Protein AF-A0A6S6UIB4-F1 (afdb_monomer_lite)

Foldseek 3Di:
DDPVVLVVLVVVLVVLVVVLVVVPPDDDDPVRVVVSVVSVVVNVVSVVVNVVVVVVVVCVPPPPQDWWWQADAPLQQKDWWAFPVGDIDIDGGGFIWRWPQAPPVRQKTWTATCAPPRHRTTIIDGAPDSPDHSIDHDQFDAAKEKEAAAVVQWIDTDPDDTAHKYAPPVQADDFDKWFWWFFHGFQCLLVVLCVLPSNQRGWTATHDPPDPEICGEDCDHPHHTYFQPVVVPRDSVRSNCVNVVCVRQSRADDGRTGSHMYGYD

Secondary structure (DSSP, 8-state):
--HHHHHHHHHHHHHHHHHHGGGTTSPPPHHHHHHHHHHHHHHHHHHHHHHHHHHHHHHHHSS---EEEE----TTSEEEEEETTS-EEEEETT-EEEEEEE-TTSSEEEEEE-STTSTT-EEEEE-SBTTB-SEE---PBSPEEEEEETTTTEEEETTPPPEEEE--TTSPPPSEEEEEEPP-SB-GGGGGGTTT-TTTTB-EEBSSTT---EEEE-S--SSSEEET-GGGT--HHHHHTHHHHHHHHTTB-BTTTEEEEEEE-

Structure (mmCIF, N/CA/C/O backbone):
data_AF-A0A6S6UIB4-F1
#
_entry.id   AF-A0A6S6UIB4-F1
#
loop_
_atom_site.group_PDB
_atom_site.id
_atom_site.type_symbol
_atom_site.label_atom_id
_atom_site.label_alt_id
_atom_site.label_comp_id
_atom_site.label_asym_id
_atom_site.label_entity_id
_atom_site.label_seq_id
_atom_site.pdbx_PDB_ins_code
_atom_site.Cartn_x
_atom_site.Cartn_y
_atom_site.Cartn_z
_atom_site.occupancy
_atom_site.B_iso_or_equiv
_atom_site.auth_seq_id
_atom_site.auth_comp_id
_atom_site.auth_asym_id
_atom_site.auth_atom_id
_atom_site.pdbx_PDB_model_num
ATOM 1 N N . MET A 1 1 ? -25.349 -16.260 11.050 1.00 54.41 1 MET A N 1
ATOM 2 C CA . MET A 1 1 ? -24.908 -17.527 11.676 1.00 54.41 1 MET A CA 1
ATOM 3 C C . MET A 1 1 ? -26.079 -18.009 12.510 1.00 54.41 1 MET A C 1
ATOM 5 O O . MET A 1 1 ? -26.781 -17.161 13.031 1.00 54.41 1 MET A O 1
ATOM 9 N N . ASP A 1 2 ? -26.373 -19.304 12.499 1.00 76.56 2 ASP A N 1
ATOM 10 C CA . ASP A 1 2 ? -27.703 -19.825 12.839 1.00 76.56 2 ASP A CA 1
ATOM 11 C C . ASP A 1 2 ? -28.014 -19.693 14.343 1.00 76.56 2 ASP A C 1
ATOM 13 O O . ASP A 1 2 ? -27.278 -20.247 15.166 1.00 76.56 2 ASP A O 1
ATOM 17 N N . ASP A 1 3 ? -29.096 -18.990 14.702 1.00 84.31 3 ASP A N 1
ATOM 18 C CA . ASP A 1 3 ? -29.610 -18.867 16.081 1.00 84.31 3 ASP A CA 1
ATOM 19 C C . ASP A 1 3 ? -29.736 -20.240 16.766 1.00 84.31 3 ASP A C 1
ATOM 21 O O . ASP A 1 3 ? -29.599 -20.376 17.985 1.00 84.31 3 ASP A O 1
ATOM 25 N N . ILE A 1 4 ? -29.922 -21.292 15.963 1.00 89.69 4 ILE A N 1
ATOM 26 C CA . ILE A 1 4 ? -29.935 -22.691 16.385 1.00 89.69 4 ILE A CA 1
ATOM 27 C C . ILE A 1 4 ? -28.638 -23.087 17.114 1.00 89.69 4 ILE A C 1
ATOM 29 O O . ILE A 1 4 ? -28.708 -23.703 18.178 1.00 89.69 4 ILE A O 1
ATOM 33 N N . ILE A 1 5 ? -27.460 -22.715 16.602 1.00 88.19 5 ILE A N 1
ATOM 34 C CA . ILE A 1 5 ? -26.164 -23.091 17.201 1.00 88.19 5 ILE A CA 1
ATOM 35 C C . ILE A 1 5 ? -25.972 -22.385 18.548 1.00 88.19 5 ILE A C 1
ATOM 37 O O . ILE A 1 5 ? -25.550 -23.007 19.526 1.00 88.19 5 ILE A O 1
ATOM 41 N N . LYS A 1 6 ? -26.322 -21.096 18.628 1.00 87.88 6 LYS A N 1
ATOM 42 C CA . LYS A 1 6 ? -26.222 -20.311 19.867 1.00 87.88 6 LYS A CA 1
ATOM 43 C C . LYS A 1 6 ? -27.115 -20.888 20.964 1.00 87.88 6 LYS A C 1
ATOM 45 O O . LYS A 1 6 ? -26.663 -21.077 22.093 1.00 87.88 6 LYS A O 1
ATOM 50 N N . ASN A 1 7 ? -28.352 -21.236 20.612 1.00 91.12 7 ASN A N 1
ATOM 51 C CA . ASN A 1 7 ? -29.301 -21.855 21.534 1.00 91.12 7 ASN A CA 1
ATOM 52 C C . ASN A 1 7 ? -28.826 -23.235 22.013 1.00 91.12 7 ASN A C 1
ATOM 54 O O . ASN A 1 7 ? -28.959 -23.553 23.194 1.00 91.12 7 ASN A O 1
ATOM 58 N N . GLN A 1 8 ? -28.213 -24.037 21.137 1.00 94.38 8 GLN A N 1
ATOM 59 C CA . GLN A 1 8 ? -27.620 -25.319 21.530 1.00 94.38 8 GLN A CA 1
ATOM 60 C C . GLN A 1 8 ? -26.453 -25.148 22.513 1.00 94.38 8 GLN A C 1
ATOM 62 O O . GLN A 1 8 ? -26.380 -25.886 23.497 1.00 94.38 8 GLN A O 1
ATOM 67 N N . LEU A 1 9 ? -25.572 -24.166 22.293 1.00 91.62 9 LEU A N 1
ATOM 68 C CA . LEU A 1 9 ? -24.459 -23.869 23.202 1.00 91.62 9 LEU A CA 1
ATOM 69 C C . LEU A 1 9 ? -24.939 -23.371 24.570 1.00 91.62 9 LEU A C 1
ATOM 71 O O . LEU A 1 9 ? -24.401 -23.802 25.589 1.00 91.62 9 LEU A O 1
ATOM 75 N N . LEU A 1 10 ? -25.963 -22.513 24.608 1.00 92.44 10 LEU A N 1
ATOM 76 C CA . LEU A 1 10 ? -26.577 -22.050 25.858 1.00 92.44 10 LEU A CA 1
ATOM 77 C C . LEU A 1 10 ? -27.191 -23.211 26.647 1.00 92.44 10 LEU A C 1
ATOM 79 O O . LEU A 1 10 ? -26.884 -23.383 27.825 1.00 92.44 10 LEU A O 1
ATOM 83 N N . LEU A 1 11 ? -27.971 -24.067 25.982 1.00 94.38 11 LEU A N 1
ATOM 84 C CA . LEU A 1 11 ? -28.554 -25.253 26.611 1.00 94.38 11 LEU A CA 1
ATOM 85 C C . LEU A 1 11 ? -27.467 -26.201 27.145 1.00 94.38 11 LEU A C 1
ATOM 87 O O . LEU A 1 11 ? -27.597 -26.785 28.222 1.00 94.38 11 LEU A O 1
ATOM 91 N N . PHE A 1 12 ? -26.380 -26.380 26.390 1.00 95.50 12 PHE A N 1
ATOM 92 C CA . PHE A 1 12 ? -25.265 -27.220 26.814 1.00 95.50 12 PHE A CA 1
ATOM 93 C C . PHE A 1 12 ? -24.528 -26.620 28.022 1.00 95.50 12 PHE A C 1
ATOM 95 O O . PHE A 1 12 ? -24.245 -27.345 28.976 1.00 95.50 12 PHE A O 1
ATOM 102 N N . LYS A 1 13 ? -24.312 -25.297 28.038 1.00 94.88 13 LYS A N 1
ATOM 103 C CA . LYS A 1 13 ? -23.759 -24.559 29.184 1.00 94.88 13 LYS A CA 1
ATOM 104 C C . LYS A 1 13 ? -24.588 -24.788 30.452 1.00 94.88 13 LYS A C 1
ATOM 106 O O . LYS A 1 13 ? -24.026 -25.146 31.484 1.00 94.88 13 LYS A O 1
ATOM 111 N N . GLU A 1 14 ? -25.910 -24.642 30.377 1.00 94.19 14 GLU A N 1
ATOM 112 C CA . GLU A 1 14 ? -26.810 -24.845 31.525 1.00 94.19 14 GLU A CA 1
ATOM 113 C C . GLU A 1 14 ? -26.738 -26.274 32.085 1.00 94.19 14 GLU A C 1
ATOM 115 O O . GLU A 1 14 ? -26.719 -26.473 33.305 1.00 94.19 14 GLU A O 1
ATOM 120 N N . LYS A 1 15 ? -26.630 -27.280 31.207 1.00 94.56 15 LYS A N 1
ATOM 121 C CA . LYS A 1 15 ? -26.446 -28.679 31.623 1.00 94.56 15 LYS A CA 1
ATOM 122 C C . LYS A 1 15 ? -25.120 -28.897 32.349 1.00 94.56 15 LYS A C 1
ATOM 124 O O . LYS A 1 15 ? -25.111 -29.585 33.367 1.00 94.56 15 LYS A O 1
ATOM 129 N N . LEU A 1 16 ? -24.021 -28.313 31.865 1.00 93.25 16 LEU A N 1
ATOM 130 C CA . LEU A 1 16 ? -22.709 -28.422 32.515 1.00 93.25 16 LEU A CA 1
ATOM 131 C C . LEU A 1 16 ? -22.676 -27.709 33.875 1.00 93.25 16 LEU A C 1
ATOM 133 O O . LEU A 1 16 ? -22.133 -28.259 34.830 1.00 93.25 16 LEU A O 1
ATOM 137 N N . ILE A 1 17 ? -23.310 -26.538 33.996 1.00 92.88 17 ILE A N 1
ATOM 138 C CA . ILE A 1 17 ? -23.459 -25.835 35.283 1.00 92.88 17 ILE A CA 1
ATOM 139 C C . ILE A 1 17 ? -24.242 -26.702 36.278 1.00 92.88 17 ILE A C 1
ATOM 141 O O . ILE A 1 17 ? -23.794 -26.918 37.402 1.00 92.88 17 ILE A O 1
ATOM 145 N N . SER A 1 18 ? -25.374 -27.265 35.845 1.00 91.81 18 SER A N 1
ATOM 146 C CA . SER A 1 18 ? -26.189 -28.161 36.679 1.00 91.81 18 SER A CA 1
ATOM 147 C C . SER A 1 18 ? -25.424 -29.425 37.088 1.00 91.81 18 SER A C 1
ATOM 149 O O . SER A 1 18 ? -25.612 -29.951 38.183 1.00 91.81 18 SER A O 1
ATOM 151 N N . TYR A 1 19 ? -24.548 -29.922 36.210 1.00 90.81 19 TYR A N 1
ATOM 152 C CA . TYR A 1 19 ? -23.679 -31.058 36.496 1.00 90.81 19 TYR A CA 1
ATOM 153 C C . TYR A 1 19 ? -22.652 -30.718 37.583 1.00 90.81 19 TYR A C 1
ATOM 155 O O . TYR A 1 19 ? -22.540 -31.471 38.547 1.00 90.81 19 TYR A O 1
ATOM 163 N N . LEU A 1 20 ? -21.968 -29.572 37.469 1.00 91.50 20 LEU A N 1
ATOM 164 C CA . LEU A 1 20 ? -20.974 -29.110 38.444 1.00 91.50 20 LEU A CA 1
ATOM 165 C C . LEU A 1 20 ? -21.556 -28.879 39.840 1.00 91.50 20 LEU A C 1
ATOM 167 O O . LEU A 1 20 ? -20.889 -29.205 40.819 1.00 91.50 20 LEU A O 1
ATOM 171 N N . ALA A 1 21 ? -22.795 -28.394 39.941 1.00 90.69 21 ALA A N 1
ATOM 172 C CA . ALA A 1 21 ? -23.457 -28.154 41.226 1.00 90.69 21 ALA A CA 1
ATOM 173 C C . ALA A 1 21 ? -23.566 -29.421 42.102 1.00 90.69 21 ALA A C 1
ATOM 175 O O . ALA A 1 21 ? -23.626 -29.330 43.325 1.00 90.69 21 ALA A O 1
ATOM 176 N N . ARG A 1 22 ? -23.536 -30.621 41.501 1.00 87.50 22 ARG A N 1
ATOM 177 C CA . ARG A 1 22 ? -23.557 -31.897 42.241 1.00 87.50 22 ARG A CA 1
ATOM 178 C C . ARG A 1 22 ? -22.244 -32.218 42.956 1.00 87.50 22 ARG A C 1
ATOM 180 O O . ARG A 1 22 ? -22.257 -33.012 43.888 1.00 87.50 22 ARG A O 1
ATOM 187 N N . TYR A 1 23 ? -21.141 -31.589 42.553 1.00 84.44 23 TYR A N 1
ATOM 188 C CA . TYR A 1 23 ? -19.821 -31.782 43.158 1.00 84.44 23 TYR A CA 1
ATOM 189 C C . TYR A 1 23 ? -19.585 -30.865 44.368 1.00 84.44 23 TYR A C 1
ATOM 191 O O . TYR A 1 23 ? -18.602 -31.042 45.080 1.00 84.44 23 TYR A O 1
ATOM 199 N N . GLU A 1 24 ? -20.456 -29.881 44.618 1.00 80.62 24 GLU A N 1
ATOM 200 C CA . GLU A 1 24 ? -20.264 -28.895 45.695 1.00 80.62 24 GLU A CA 1
ATOM 201 C C . GLU A 1 24 ? -20.650 -29.425 47.086 1.00 80.62 24 GLU A C 1
ATOM 203 O O . GLU A 1 24 ? -20.304 -28.815 48.096 1.00 80.62 24 GLU A O 1
ATOM 208 N N . THR A 1 25 ? -21.332 -30.573 47.166 1.00 73.56 25 THR A N 1
ATOM 209 C CA . THR A 1 25 ? -21.900 -31.099 48.421 1.00 73.56 25 THR A CA 1
ATOM 210 C C . THR A 1 25 ? -21.243 -32.382 48.938 1.00 73.56 25 THR A C 1
ATOM 212 O O . THR A 1 25 ? -21.728 -32.957 49.911 1.00 73.56 25 THR A O 1
ATOM 215 N N . SER A 1 26 ? -20.160 -32.857 48.316 1.00 73.12 26 SER A N 1
ATOM 216 C CA . SER A 1 26 ? -19.543 -34.150 48.642 1.00 73.12 26 SER A CA 1
ATOM 217 C C . SER A 1 26 ? -18.018 -34.103 48.663 1.00 73.12 26 SER A C 1
ATOM 219 O O . SER A 1 26 ? -17.385 -33.368 47.911 1.00 73.12 26 SER A O 1
ATOM 221 N N . THR A 1 27 ? -17.411 -34.941 49.504 1.00 88.75 27 THR A N 1
ATOM 222 C CA . THR A 1 27 ? -15.992 -35.290 49.397 1.00 88.75 27 THR A CA 1
ATOM 223 C C . THR A 1 27 ? -15.769 -36.030 48.083 1.00 88.75 27 THR A C 1
ATOM 225 O O . THR A 1 27 ? -16.350 -37.091 47.872 1.00 88.75 27 THR A O 1
ATOM 228 N N . LEU A 1 28 ? -14.943 -35.462 47.208 1.00 89.50 28 LEU A N 1
ATOM 229 C CA . LEU A 1 28 ? -14.688 -35.999 45.875 1.00 89.50 28 LEU A CA 1
ATOM 230 C C . LEU A 1 28 ? -13.523 -36.987 45.883 1.00 89.50 28 LEU A C 1
ATOM 232 O O . LEU A 1 28 ? -12.509 -36.779 46.553 1.00 89.50 28 LEU A O 1
ATOM 236 N N . SER A 1 29 ? -13.647 -38.037 45.085 1.00 92.44 29 SER A N 1
ATOM 237 C CA . SER A 1 29 ? -12.527 -38.868 44.659 1.00 92.44 29 SER A CA 1
ATOM 238 C C . SER A 1 29 ? -11.604 -38.110 43.691 1.00 92.44 29 SER A C 1
ATOM 240 O O . SER A 1 29 ? -11.971 -37.101 43.088 1.00 92.44 29 SER A O 1
ATOM 242 N N . ASN A 1 30 ? -10.383 -38.614 43.495 1.00 89.62 30 ASN A N 1
ATOM 243 C CA . ASN A 1 30 ? -9.428 -38.017 42.549 1.00 89.62 30 ASN A CA 1
ATOM 244 C C . ASN A 1 30 ? -9.923 -38.048 41.088 1.00 89.62 30 ASN A C 1
ATOM 246 O O . ASN A 1 30 ? -9.582 -37.164 40.298 1.00 89.62 30 ASN A O 1
ATOM 250 N N . GLU A 1 31 ? -10.722 -39.056 40.729 1.00 90.94 31 GLU A N 1
ATOM 251 C CA . GLU A 1 31 ? -11.338 -39.165 39.403 1.00 90.94 31 GLU A CA 1
ATOM 252 C C . GLU A 1 31 ? -12.383 -38.058 39.203 1.00 90.94 31 GLU A C 1
ATOM 254 O O . GLU A 1 31 ? -12.324 -37.324 38.216 1.00 90.94 31 GLU A O 1
ATOM 259 N N . GLU A 1 32 ? -13.236 -37.835 40.207 1.00 91.31 32 GLU A N 1
ATOM 260 C CA . GLU A 1 32 ? -14.238 -36.762 40.223 1.00 91.31 32 GLU A CA 1
ATOM 261 C C . GLU A 1 32 ? -13.611 -35.358 40.179 1.00 91.31 32 GLU A C 1
ATOM 263 O O . GLU A 1 32 ? -14.135 -34.471 39.506 1.00 91.31 32 GLU A O 1
ATOM 268 N N . ILE A 1 33 ? -12.457 -35.143 40.825 1.00 88.00 33 ILE A N 1
ATOM 269 C CA . ILE A 1 33 ? -11.705 -33.874 40.739 1.00 88.00 33 ILE A CA 1
ATOM 270 C C . ILE A 1 33 ? -11.225 -33.614 39.303 1.00 88.00 33 ILE A C 1
ATOM 272 O O . ILE A 1 33 ? -11.323 -32.493 38.794 1.00 88.00 33 ILE A O 1
ATOM 276 N N . THR A 1 34 ? -10.708 -34.649 38.639 1.00 90.62 34 THR A N 1
ATOM 277 C CA . THR A 1 34 ? -10.203 -34.548 37.261 1.00 90.62 34 THR A CA 1
ATOM 278 C C . THR A 1 34 ? -11.342 -34.263 36.284 1.00 90.62 34 THR A C 1
ATOM 280 O O . THR A 1 34 ? -11.228 -33.398 35.412 1.00 90.62 34 THR A O 1
ATOM 283 N N . GLU A 1 35 ? -12.471 -34.948 36.457 1.00 91.62 35 GLU A N 1
ATOM 284 C CA . GLU A 1 35 ? -13.685 -34.706 35.683 1.00 91.62 35 GLU A CA 1
ATOM 285 C C . GLU A 1 35 ? -14.201 -33.269 35.873 1.00 91.62 35 GLU A C 1
ATOM 287 O O . GLU A 1 35 ? -14.454 -32.568 34.889 1.00 91.62 35 GLU A O 1
ATOM 292 N N . GLN A 1 36 ? -14.262 -32.782 37.119 1.00 91.94 36 GLN A N 1
ATOM 293 C CA . GLN A 1 36 ? -14.677 -31.413 37.433 1.00 91.94 36 GLN A CA 1
ATOM 294 C C . GLN A 1 36 ? -13.802 -30.365 36.721 1.00 91.94 36 GLN A C 1
ATOM 296 O O . GLN A 1 36 ? -14.321 -29.379 36.189 1.00 91.94 36 GLN A O 1
ATOM 301 N N . ALA A 1 37 ? -12.481 -30.573 36.673 1.00 91.56 37 ALA A N 1
ATOM 302 C CA . ALA A 1 37 ? -11.551 -29.675 35.987 1.00 91.56 37 ALA A CA 1
ATOM 303 C C . ALA A 1 37 ? -11.788 -29.636 34.465 1.00 91.56 37 ALA A C 1
ATOM 305 O O . ALA A 1 37 ? -11.837 -28.556 33.872 1.00 91.56 37 ALA A O 1
ATOM 306 N N . ASN A 1 38 ? -12.014 -30.794 33.837 1.00 92.38 38 ASN A N 1
ATOM 307 C CA . ASN A 1 38 ? -12.310 -30.880 32.403 1.00 92.38 38 ASN A CA 1
ATOM 308 C C . ASN A 1 38 ? -13.625 -30.174 32.037 1.00 92.38 38 ASN A C 1
ATOM 310 O O . ASN A 1 38 ? -13.718 -29.513 30.997 1.00 92.38 38 ASN A O 1
ATOM 314 N N . ILE A 1 39 ? -14.636 -30.273 32.903 1.00 91.81 39 ILE A N 1
ATOM 315 C CA . ILE A 1 39 ? -15.922 -29.598 32.706 1.00 91.81 39 ILE A CA 1
ATOM 316 C C . ILE A 1 39 ? -15.768 -28.079 32.816 1.00 91.81 39 ILE A C 1
ATOM 318 O O . ILE A 1 39 ? -16.295 -27.360 31.965 1.00 91.81 39 ILE A O 1
ATOM 322 N N . LYS A 1 40 ? -14.999 -27.580 33.793 1.00 92.75 40 LYS A N 1
ATOM 323 C CA . LYS A 1 40 ? -14.692 -26.143 33.917 1.00 92.75 40 LYS A CA 1
ATOM 324 C C . LYS A 1 40 ? -13.970 -25.605 32.679 1.00 92.75 40 LYS A C 1
ATOM 326 O O . LYS A 1 40 ? -14.418 -24.619 32.104 1.00 92.75 40 LYS A O 1
ATOM 331 N N . ALA A 1 41 ? -12.945 -26.305 32.195 1.00 92.00 41 ALA A N 1
ATOM 332 C CA . ALA A 1 41 ? -12.244 -25.919 30.968 1.00 92.00 41 ALA A CA 1
ATOM 333 C C . ALA A 1 41 ? -13.169 -25.923 29.733 1.00 92.00 41 ALA A C 1
ATOM 335 O O . ALA A 1 41 ? -13.032 -25.102 28.826 1.00 92.00 41 ALA A O 1
ATOM 336 N N . THR A 1 42 ? -14.136 -26.843 29.683 1.00 93.38 42 THR A N 1
ATOM 337 C CA . THR A 1 42 ? -15.139 -26.888 28.608 1.00 93.38 42 THR A CA 1
ATOM 338 C C . THR A 1 42 ? -16.111 -25.709 28.694 1.00 93.38 42 THR A C 1
ATOM 340 O O . THR A 1 42 ? -16.422 -25.108 27.665 1.00 93.38 42 THR A O 1
ATOM 343 N N . LEU A 1 43 ? -16.552 -25.337 29.901 1.00 93.38 43 LEU A N 1
ATOM 344 C CA . LEU A 1 43 ? -17.383 -24.152 30.129 1.00 93.38 43 LEU A CA 1
ATOM 345 C C . LEU A 1 43 ? -16.682 -22.872 29.673 1.00 93.38 43 LEU A C 1
ATOM 347 O O . LEU A 1 43 ? -17.287 -22.102 28.933 1.00 93.38 43 LEU A O 1
ATOM 351 N N . GLU A 1 44 ? -15.409 -22.685 30.024 1.00 91.94 44 GLU A N 1
ATOM 352 C CA . GLU A 1 44 ? -14.618 -21.526 29.585 1.00 91.94 44 GLU A CA 1
ATOM 353 C C . GLU A 1 44 ? -14.568 -21.421 28.053 1.00 91.94 44 GLU A C 1
ATOM 355 O O . GLU A 1 44 ? -14.797 -20.352 27.487 1.00 91.94 44 GLU A O 1
ATOM 360 N N . ARG A 1 45 ? -14.363 -22.543 27.347 1.00 94.56 45 ARG A N 1
ATOM 361 C CA . ARG A 1 45 ? -14.386 -22.567 25.872 1.00 94.56 45 ARG A CA 1
ATOM 362 C C . ARG A 1 45 ? -15.751 -22.183 25.301 1.00 94.56 45 ARG A C 1
ATOM 364 O O . ARG A 1 45 ? -15.808 -21.442 24.322 1.00 94.56 45 ARG A O 1
ATOM 371 N N . ILE A 1 46 ? -16.843 -22.666 25.899 1.00 90.81 46 ILE A N 1
ATOM 372 C CA . ILE A 1 46 ? -18.207 -22.308 25.478 1.00 90.81 46 ILE A CA 1
ATOM 373 C C . ILE A 1 46 ? -18.468 -20.820 25.719 1.00 90.81 46 ILE A C 1
ATOM 375 O O . ILE A 1 46 ? -19.061 -20.162 24.868 1.00 90.81 46 ILE A O 1
ATOM 379 N N . GLU A 1 47 ? -18.008 -20.264 26.838 1.00 91.75 47 GLU A N 1
ATOM 380 C CA . GLU A 1 47 ? -18.144 -18.835 27.128 1.00 91.75 47 GLU A CA 1
ATOM 381 C C . GLU A 1 47 ? -17.359 -17.974 26.141 1.00 91.75 47 GLU A C 1
ATOM 383 O O . GLU A 1 47 ? -17.905 -16.998 25.625 1.00 91.75 47 GLU A O 1
ATOM 388 N N . MET A 1 48 ? -16.135 -18.375 25.789 1.00 87.44 48 MET A N 1
ATOM 389 C CA . MET A 1 48 ? -15.362 -17.720 24.733 1.00 87.44 48 MET A CA 1
ATOM 390 C C . MET A 1 48 ? -16.081 -17.775 23.378 1.00 87.44 48 MET A C 1
ATOM 392 O O . MET A 1 48 ? -16.155 -16.764 22.675 1.00 87.44 48 MET A O 1
ATOM 396 N N . MET A 1 49 ? -16.665 -18.924 23.021 1.00 87.25 49 MET A N 1
ATOM 397 C CA . MET A 1 49 ? -17.463 -19.064 21.801 1.00 87.25 49 MET A CA 1
ATOM 398 C C . MET A 1 49 ? -18.688 -18.141 21.822 1.00 87.25 49 MET A C 1
ATOM 400 O O . MET A 1 49 ? -18.867 -17.357 20.892 1.00 87.25 49 MET A O 1
ATOM 404 N N .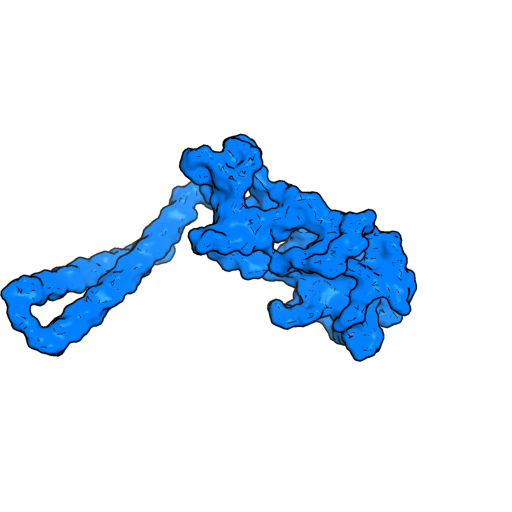 LEU A 1 50 ? -19.486 -18.152 22.893 1.00 88.06 50 LEU A N 1
ATOM 405 C CA . LEU A 1 50 ? -20.670 -17.295 23.033 1.00 88.06 50 LEU A CA 1
ATOM 406 C C . LEU A 1 50 ? -20.321 -15.798 23.013 1.00 88.06 50 LEU A C 1
ATOM 408 O O . LEU A 1 50 ? -21.055 -15.005 22.415 1.00 88.06 50 LEU A O 1
ATOM 412 N N . ALA A 1 51 ? -19.196 -15.404 23.617 1.00 80.12 51 ALA A N 1
ATOM 413 C CA . ALA A 1 51 ? -18.694 -14.033 23.576 1.00 80.12 51 ALA A CA 1
ATOM 414 C C . ALA A 1 51 ? -18.294 -13.618 22.151 1.00 80.12 51 ALA A C 1
ATOM 416 O O . ALA A 1 51 ? -18.679 -12.541 21.694 1.00 80.12 51 ALA A O 1
ATOM 417 N N . SER A 1 52 ? -17.597 -14.491 21.412 1.00 75.44 52 SER A N 1
ATOM 418 C CA . SER A 1 52 ? -17.242 -14.241 20.008 1.00 75.44 52 SER A CA 1
ATOM 419 C C . SER A 1 52 ? -18.475 -14.124 19.098 1.00 75.44 52 SER A C 1
ATOM 421 O O . SER A 1 52 ? -18.544 -13.234 18.247 1.00 75.44 52 SER A O 1
ATOM 423 N N . MET A 1 53 ? -19.497 -14.959 19.327 1.00 81.81 53 MET A N 1
ATOM 424 C CA . MET A 1 53 ? -20.762 -14.924 18.587 1.00 81.81 53 MET A CA 1
ATOM 425 C C . MET A 1 53 ? -21.542 -13.638 18.878 1.00 81.81 53 MET A C 1
ATOM 427 O O . MET A 1 53 ? -21.984 -12.971 17.948 1.00 81.81 53 MET A O 1
ATOM 431 N N . SER A 1 54 ? -21.633 -13.234 20.148 1.00 76.31 54 SER A N 1
ATOM 432 C CA . SER A 1 54 ? -22.312 -11.991 20.546 1.00 76.31 54 SER A CA 1
ATOM 433 C C . SER A 1 54 ? -21.600 -10.749 20.000 1.00 76.31 54 SER A C 1
ATOM 435 O O . SER A 1 54 ? -22.254 -9.810 19.555 1.00 76.31 54 SER A O 1
ATOM 437 N N . ARG A 1 55 ? -20.259 -10.756 19.955 1.00 69.50 55 ARG A N 1
ATOM 438 C CA . ARG A 1 55 ? -19.470 -9.702 19.296 1.00 69.50 55 ARG A CA 1
ATOM 439 C C . ARG A 1 55 ? -19.769 -9.649 17.791 1.00 69.50 55 ARG A C 1
ATOM 441 O O . ARG A 1 55 ? -19.915 -8.565 17.241 1.00 69.50 55 ARG A O 1
ATOM 448 N N . THR A 1 56 ? -19.931 -10.802 17.141 1.00 62.88 56 THR A N 1
ATOM 449 C CA . THR A 1 56 ? -20.273 -10.895 15.709 1.00 62.88 56 THR A CA 1
ATOM 450 C C . THR A 1 56 ? -21.685 -10.378 15.411 1.00 62.88 56 THR A C 1
ATOM 452 O O . THR A 1 56 ? -21.878 -9.660 14.436 1.00 62.88 56 THR A O 1
ATOM 455 N N . GLU A 1 57 ? -22.668 -10.690 16.257 1.00 66.12 57 GLU A N 1
ATOM 456 C CA . GLU A 1 57 ? -24.044 -10.183 16.129 1.00 66.12 57 GLU A CA 1
ATOM 457 C C . GLU A 1 57 ? -24.138 -8.676 16.403 1.00 66.12 57 GLU A C 1
ATOM 459 O O . GLU A 1 57 ? -24.848 -7.964 15.695 1.00 66.12 57 GLU A O 1
ATOM 464 N N . ALA A 1 58 ? -23.390 -8.168 17.388 1.00 56.94 58 ALA A N 1
ATOM 465 C CA . ALA A 1 58 ? -23.284 -6.731 17.635 1.00 56.94 58 ALA A CA 1
ATOM 466 C C . ALA A 1 58 ? -22.682 -6.003 16.421 1.00 56.94 58 ALA A C 1
ATOM 468 O O . ALA A 1 58 ? -23.210 -4.982 15.993 1.00 56.94 58 ALA A O 1
ATOM 469 N N . LEU A 1 59 ? -21.653 -6.580 15.790 1.00 50.22 59 LEU A N 1
ATOM 470 C CA . LEU A 1 59 ? -21.065 -6.056 14.551 1.00 50.22 59 LEU A CA 1
ATOM 471 C C . LEU A 1 59 ? -22.019 -6.113 13.342 1.00 50.22 59 LEU A C 1
ATOM 473 O O . LEU A 1 59 ? -21.849 -5.334 12.408 1.00 50.22 59 LEU A O 1
ATOM 477 N N . GLN A 1 60 ? -23.009 -7.013 13.340 1.00 48.44 60 GLN A N 1
ATOM 478 C CA . GLN A 1 60 ? -24.015 -7.124 12.272 1.00 48.44 60 GLN A CA 1
ATOM 479 C C . GLN A 1 60 ? -25.207 -6.170 12.448 1.00 48.44 60 GLN A C 1
ATOM 481 O O . GLN A 1 60 ? -25.871 -5.861 11.460 1.00 48.44 60 GLN A O 1
ATOM 486 N N . ASN A 1 61 ? -25.463 -5.698 13.673 1.00 44.53 61 ASN A N 1
ATOM 487 C CA . ASN A 1 61 ? -26.579 -4.803 14.003 1.00 44.53 61 ASN A CA 1
ATOM 488 C C . ASN A 1 61 ? -26.170 -3.327 14.182 1.00 44.53 61 ASN A C 1
ATOM 490 O O . ASN A 1 61 ? -27.037 -2.467 14.339 1.00 44.53 61 ASN A O 1
ATOM 494 N N . GLU A 1 62 ? -24.875 -3.015 14.131 1.00 43.91 62 GLU A N 1
ATOM 495 C CA . GLU A 1 62 ? -24.380 -1.646 13.972 1.00 43.91 62 GLU A CA 1
ATOM 496 C C . GLU A 1 62 ? -24.777 -1.100 12.582 1.00 43.91 62 GLU A C 1
ATOM 498 O O . GLU A 1 62 ? -24.716 -1.843 11.595 1.00 43.91 62 GLU A O 1
ATOM 503 N N . PRO A 1 63 ? -25.176 0.183 12.452 1.00 45.62 63 PRO A N 1
ATOM 504 C CA . PRO A 1 63 ? -25.399 0.803 11.147 1.00 45.62 63 PRO A CA 1
ATOM 505 C C . PRO A 1 63 ? -24.149 0.578 10.298 1.00 45.62 63 PRO A C 1
ATOM 507 O O . PRO A 1 63 ? -23.084 1.049 10.686 1.00 45.62 63 PRO A O 1
ATOM 510 N N . SER A 1 64 ? -24.294 -0.188 9.204 1.00 48.19 64 SER A N 1
ATOM 511 C CA . SER A 1 64 ? -23.204 -0.851 8.470 1.00 48.19 64 SER A CA 1
ATOM 512 C C . SER A 1 64 ? -21.880 -0.119 8.640 1.00 48.19 64 SER A C 1
ATOM 514 O O . SER A 1 64 ? -21.721 0.984 8.102 1.00 48.19 64 SER A O 1
ATOM 516 N N . SER A 1 65 ? -20.966 -0.694 9.419 1.00 59.72 65 SER A N 1
ATOM 517 C CA . SER A 1 65 ? -19.631 -0.146 9.601 1.00 59.72 65 SER A CA 1
ATOM 518 C C . SER A 1 65 ? -19.050 0.142 8.218 1.00 59.72 65 SER A C 1
ATOM 520 O O . SER A 1 65 ? -18.802 -0.746 7.399 1.00 59.72 65 SER A O 1
ATOM 522 N N . ALA A 1 66 ? -18.997 1.431 7.880 1.00 79.31 66 ALA A N 1
ATOM 523 C CA . ALA A 1 66 ? -18.775 1.817 6.503 1.00 79.31 66 ALA A CA 1
ATOM 524 C C . ALA A 1 66 ? -17.330 1.468 6.168 1.00 79.31 66 ALA A C 1
ATOM 526 O O . ALA A 1 66 ? -16.402 1.933 6.838 1.00 79.31 66 ALA A O 1
ATOM 527 N N . GLN A 1 67 ? -17.134 0.668 5.122 1.00 93.00 67 GLN A N 1
ATOM 528 C CA . GLN A 1 67 ? -15.806 0.492 4.566 1.00 93.00 67 GLN A CA 1
ATOM 529 C C . GLN A 1 67 ? -15.284 1.870 4.141 1.00 93.00 67 GLN A C 1
ATOM 531 O O . GLN A 1 67 ? -15.882 2.556 3.306 1.00 93.00 67 GLN A O 1
ATOM 536 N N . LYS A 1 68 ? -14.157 2.283 4.715 1.00 97.25 68 LYS A N 1
ATOM 537 C CA . LYS A 1 68 ? -13.501 3.560 4.424 1.00 97.25 68 LYS A CA 1
ATOM 538 C C . LYS A 1 68 ? -12.071 3.336 3.949 1.00 97.25 68 LYS A C 1
ATOM 540 O O . LYS A 1 68 ? -11.506 2.252 4.081 1.00 97.25 68 LYS A O 1
ATOM 545 N N . GLY A 1 69 ? -11.494 4.375 3.360 1.00 98.00 69 GLY A N 1
ATOM 546 C CA . GLY A 1 69 ? -10.062 4.468 3.105 1.00 98.00 69 GLY A CA 1
ATOM 547 C C . GLY A 1 69 ? -9.403 5.463 4.048 1.00 98.00 69 GLY A C 1
ATOM 548 O O . GLY A 1 69 ? -9.996 6.487 4.397 1.00 98.00 69 GLY A O 1
ATOM 549 N N . LEU A 1 70 ? -8.167 5.167 4.438 1.00 98.44 70 LEU A N 1
ATOM 550 C CA . LEU A 1 70 ? -7.289 6.107 5.127 1.00 98.44 70 LEU A CA 1
ATOM 551 C C . LEU A 1 70 ? -6.892 7.262 4.188 1.00 98.44 70 LEU A C 1
ATOM 553 O O . LEU A 1 70 ? -6.148 7.054 3.232 1.00 98.44 70 LEU A O 1
ATOM 557 N N . ILE A 1 71 ? -7.351 8.483 4.458 1.00 98.06 71 ILE A N 1
ATOM 558 C CA . ILE A 1 71 ? -7.091 9.660 3.608 1.00 98.06 71 ILE A CA 1
ATOM 559 C C . ILE A 1 71 ? -6.070 10.642 4.202 1.00 98.06 71 ILE A C 1
ATOM 561 O O . ILE A 1 71 ? -5.415 11.362 3.445 1.00 98.06 71 ILE A O 1
ATOM 565 N N . GLU A 1 72 ? -5.891 10.642 5.526 1.00 98.12 72 GLU A N 1
ATOM 566 C CA . GLU A 1 72 ? -5.007 11.569 6.247 1.00 98.12 72 GLU A CA 1
ATOM 567 C C . GLU A 1 72 ? -3.811 10.836 6.868 1.00 98.12 72 GLU A C 1
ATOM 569 O O . GLU A 1 72 ? -3.929 10.150 7.887 1.00 98.12 72 GLU A O 1
ATOM 574 N N . THR A 1 73 ? -2.643 11.025 6.261 1.00 98.06 73 THR A N 1
ATOM 575 C CA . THR A 1 73 ? -1.364 10.401 6.630 1.00 98.06 73 THR A CA 1
ATOM 576 C C . THR A 1 73 ? -0.292 11.460 6.844 1.00 98.06 73 THR A C 1
ATOM 578 O O . THR A 1 73 ? -0.534 12.652 6.648 1.00 98.06 73 THR A O 1
ATOM 581 N N . ASP A 1 74 ? 0.918 11.035 7.187 1.00 97.75 74 ASP A N 1
ATOM 582 C CA . ASP A 1 74 ? 2.092 11.881 7.017 1.00 97.75 74 ASP A CA 1
ATOM 583 C C . ASP A 1 74 ? 2.330 12.225 5.519 1.00 97.75 74 ASP A C 1
ATOM 585 O O . ASP A 1 74 ? 1.701 11.636 4.621 1.00 97.75 74 ASP A O 1
ATOM 589 N N . PRO A 1 75 ? 3.242 13.171 5.214 1.00 97.75 75 PRO A N 1
ATOM 590 C CA . PRO A 1 75 ? 3.579 13.525 3.834 1.00 97.75 75 PRO A CA 1
ATOM 591 C C . PRO A 1 75 ? 4.165 12.377 3.003 1.00 97.75 75 PRO A C 1
ATOM 593 O O . PRO A 1 75 ? 4.156 12.469 1.779 1.00 97.75 75 PRO A O 1
ATOM 596 N N . LYS A 1 76 ? 4.664 11.313 3.647 1.00 97.81 76 LYS A N 1
ATOM 597 C CA . LYS A 1 76 ? 5.273 10.142 3.003 1.00 97.81 76 LYS A CA 1
ATOM 598 C C . LYS A 1 76 ? 4.261 9.039 2.685 1.00 97.81 76 LYS A C 1
ATOM 600 O O . LYS A 1 76 ? 4.618 8.043 2.063 1.00 97.81 76 LYS A O 1
ATOM 605 N N . GLY A 1 77 ? 2.997 9.226 3.070 1.00 97.81 77 GLY A N 1
ATOM 606 C CA . GLY A 1 77 ? 1.914 8.286 2.802 1.00 97.81 77 GLY A CA 1
ATOM 607 C C . GLY A 1 77 ? 1.725 7.217 3.878 1.00 97.81 77 GLY A C 1
ATOM 608 O O . GLY A 1 77 ? 1.133 6.184 3.573 1.00 97.81 77 GLY A O 1
ATOM 609 N N . TRP A 1 78 ? 2.187 7.453 5.106 1.00 98.50 78 TRP A N 1
ATOM 610 C CA . TRP A 1 78 ? 2.129 6.497 6.212 1.00 98.50 78 TRP A CA 1
ATOM 611 C C . TRP A 1 78 ? 1.354 7.030 7.419 1.00 98.50 78 TRP A C 1
ATOM 613 O O . TRP A 1 78 ? 1.314 8.235 7.682 1.00 98.50 78 TRP A O 1
ATOM 623 N N . LEU A 1 79 ? 0.731 6.124 8.169 1.00 98.62 79 LEU A N 1
ATOM 624 C CA . LEU A 1 79 ? 0.112 6.420 9.456 1.00 98.62 79 LEU A CA 1
ATOM 625 C C . LEU A 1 79 ? 0.488 5.346 10.473 1.00 98.62 79 LEU A C 1
ATOM 627 O O . LEU A 1 79 ? 0.205 4.169 10.260 1.00 98.62 79 LEU A O 1
ATOM 631 N N . ASP A 1 80 ? 1.062 5.773 11.593 1.00 98.62 80 ASP A N 1
ATOM 632 C CA . ASP A 1 80 ? 1.232 4.919 12.764 1.00 98.62 80 ASP A CA 1
ATOM 633 C C . ASP A 1 80 ? -0.092 4.779 13.512 1.00 98.62 80 ASP A C 1
ATOM 635 O O . ASP A 1 80 ? -0.775 5.768 13.804 1.00 98.62 80 ASP A O 1
ATOM 639 N N . VAL A 1 81 ? -0.430 3.545 13.861 1.00 98.62 81 VAL A N 1
ATOM 640 C CA . VAL A 1 81 ? -1.648 3.181 14.581 1.00 98.62 81 VAL A CA 1
ATOM 641 C C . VAL A 1 81 ? -1.292 2.232 15.724 1.00 98.62 81 VAL A C 1
ATOM 643 O O . VAL A 1 81 ? -0.222 1.625 15.732 1.00 98.62 81 VAL A O 1
ATOM 646 N N . MET A 1 82 ? -2.164 2.155 16.722 1.00 98.69 82 MET A N 1
ATOM 647 C CA . MET A 1 82 ? -2.005 1.291 17.890 1.00 98.69 82 MET A CA 1
ATOM 648 C C . MET A 1 82 ? -2.987 0.130 17.790 1.00 98.69 82 MET A C 1
ATOM 650 O O . MET A 1 82 ? -4.185 0.384 17.665 1.00 98.69 82 MET A O 1
ATOM 654 N N . THR A 1 83 ? -2.503 -1.100 17.851 1.00 98.38 83 THR A N 1
ATOM 655 C CA . THR A 1 83 ? -3.325 -2.314 17.946 1.00 98.38 83 THR A CA 1
ATOM 656 C C . THR A 1 83 ? -3.956 -2.445 19.337 1.00 98.38 83 THR A C 1
ATOM 658 O O . THR A 1 83 ? -3.627 -1.694 20.261 1.00 98.38 83 THR A O 1
ATOM 661 N N . ASP A 1 84 ? -4.899 -3.369 19.491 1.00 93.88 84 ASP A N 1
ATOM 662 C CA . ASP A 1 84 ? -5.567 -3.666 20.764 1.00 93.88 84 ASP A CA 1
ATOM 663 C C . ASP A 1 84 ? -4.610 -4.189 21.853 1.00 93.88 84 ASP A C 1
ATOM 665 O O . ASP A 1 84 ? -4.770 -3.848 23.025 1.00 93.88 84 ASP A O 1
ATOM 669 N N . ASP A 1 85 ? -3.572 -4.931 21.463 1.00 95.56 85 ASP A N 1
ATOM 670 C CA . ASP A 1 85 ? -2.495 -5.406 22.342 1.00 95.56 85 ASP A CA 1
ATOM 671 C C . ASP A 1 85 ? -1.435 -4.332 22.675 1.00 95.56 85 ASP A C 1
ATOM 673 O O . ASP A 1 85 ? -0.473 -4.598 23.399 1.00 95.56 85 ASP A O 1
ATOM 677 N N . GLY A 1 86 ? -1.610 -3.101 22.184 1.00 96.56 86 GLY A N 1
ATOM 678 C CA . GLY A 1 86 ? -0.723 -1.974 22.469 1.00 96.56 86 GLY A CA 1
ATOM 679 C C . GLY A 1 86 ? 0.553 -1.932 21.624 1.00 96.56 86 GLY A C 1
ATOM 680 O O . GLY A 1 86 ? 1.459 -1.152 21.934 1.00 96.56 86 GLY A O 1
ATOM 681 N N . GLN A 1 87 ? 0.646 -2.729 20.556 1.00 98.12 87 GLN A N 1
ATOM 682 C CA . GLN A 1 87 ? 1.721 -2.607 19.577 1.00 98.12 87 GLN A CA 1
ATOM 683 C C . GLN A 1 87 ? 1.482 -1.441 18.615 1.00 98.12 87 GLN A C 1
ATOM 685 O O . GLN A 1 87 ? 0.365 -1.120 18.204 1.00 98.12 87 GLN A O 1
ATOM 690 N N . ARG A 1 88 ? 2.578 -0.799 18.208 1.00 98.19 88 ARG A N 1
ATOM 691 C CA . ARG A 1 88 ? 2.549 0.199 17.140 1.00 98.19 88 ARG A CA 1
ATOM 692 C C . ARG A 1 88 ? 2.832 -0.481 15.808 1.00 98.19 88 ARG A C 1
ATOM 694 O O . ARG A 1 88 ? 3.900 -1.060 15.634 1.00 98.19 88 ARG A O 1
ATOM 701 N N . ILE A 1 89 ? 1.919 -0.316 14.859 1.00 98.44 89 ILE A N 1
ATOM 702 C CA . ILE A 1 89 ? 2.095 -0.728 13.462 1.00 98.44 89 ILE A CA 1
ATOM 703 C C . ILE A 1 89 ? 1.901 0.475 12.537 1.00 98.44 89 ILE A C 1
ATOM 705 O O . ILE A 1 89 ? 1.276 1.467 12.916 1.00 98.44 89 ILE A O 1
ATOM 709 N N . THR A 1 90 ? 2.412 0.386 11.312 1.00 98.50 90 THR A N 1
ATOM 710 C CA . THR A 1 90 ? 2.259 1.437 10.300 1.00 98.50 90 THR A CA 1
ATOM 711 C C . THR A 1 90 ? 1.401 0.924 9.149 1.00 98.50 90 THR A C 1
ATOM 713 O O . THR A 1 90 ? 1.618 -0.175 8.644 1.00 98.50 90 THR A O 1
ATOM 716 N N . ILE A 1 91 ? 0.435 1.730 8.711 1.00 98.56 91 ILE A N 1
ATOM 717 C CA . ILE A 1 91 ? -0.421 1.434 7.557 1.00 98.56 91 ILE A CA 1
ATOM 718 C C . ILE A 1 91 ? -0.266 2.496 6.469 1.00 98.56 91 ILE A C 1
ATOM 720 O O . ILE A 1 91 ? 0.006 3.669 6.741 1.00 98.56 91 ILE A O 1
ATOM 724 N N . SER A 1 92 ? -0.426 2.077 5.215 1.00 98.38 92 SER A N 1
ATOM 725 C CA . SER A 1 92 ? -0.260 2.952 4.051 1.00 98.38 92 SER A CA 1
ATOM 726 C C . SER A 1 92 ? -1.516 3.788 3.785 1.00 98.38 92 SER A C 1
ATOM 728 O O . SER A 1 92 ? -2.643 3.369 4.065 1.00 98.38 92 SER A O 1
ATOM 730 N N . LYS A 1 93 ? -1.359 4.982 3.212 1.00 98.44 93 LYS A N 1
ATOM 731 C CA . LYS A 1 93 ? -2.489 5.793 2.739 1.00 98.44 93 LYS A CA 1
ATOM 732 C C . LYS A 1 93 ? -3.361 4.976 1.785 1.00 98.44 93 LYS A C 1
ATOM 734 O O . LYS A 1 93 ? -2.852 4.261 0.929 1.00 98.44 93 LYS A O 1
ATOM 739 N N . TYR A 1 94 ? -4.671 5.152 1.901 1.00 98.38 94 TYR A N 1
ATOM 740 C CA . TYR A 1 94 ? -5.709 4.367 1.237 1.00 98.38 94 TYR A CA 1
ATOM 741 C C . TYR A 1 94 ? -5.791 2.902 1.679 1.00 98.38 94 TYR A C 1
ATOM 743 O O . TYR A 1 94 ? -6.429 2.116 0.992 1.00 98.38 94 TYR A O 1
ATOM 751 N N . THR A 1 95 ? -5.216 2.517 2.822 1.00 98.62 95 THR A N 1
ATOM 752 C CA . THR A 1 95 ? -5.555 1.240 3.477 1.00 98.62 95 THR A CA 1
ATOM 753 C C . THR A 1 95 ? -7.068 1.180 3.714 1.00 98.62 95 THR A C 1
ATOM 755 O O . THR A 1 95 ? -7.656 2.139 4.233 1.00 98.62 95 THR A O 1
ATOM 758 N N . ARG A 1 96 ? -7.703 0.075 3.302 1.00 98.31 96 ARG A N 1
ATOM 759 C CA . ARG A 1 96 ? -9.126 -0.194 3.550 1.00 98.31 96 ARG A CA 1
ATOM 760 C C . ARG A 1 96 ? -9.335 -0.560 5.008 1.00 98.31 96 ARG A C 1
ATOM 762 O O . ARG A 1 96 ? -8.584 -1.358 5.564 1.00 98.31 96 ARG A O 1
ATOM 769 N N . VAL A 1 97 ? -10.376 0.005 5.606 1.00 98.19 97 VAL A N 1
ATOM 770 C CA . VAL A 1 97 ? -10.753 -0.281 6.988 1.00 98.19 97 VAL A CA 1
ATOM 771 C C . VAL A 1 97 ? -12.262 -0.404 7.132 1.00 98.19 97 VAL A C 1
ATOM 773 O O . VAL A 1 97 ? -13.019 0.265 6.424 1.00 98.19 97 VAL A O 1
ATOM 776 N N . THR A 1 98 ? -12.682 -1.199 8.102 1.00 97.50 98 THR A N 1
ATOM 777 C CA . THR A 1 98 ? -14.007 -1.118 8.709 1.00 97.50 98 THR A CA 1
ATOM 778 C C . THR A 1 98 ? -13.940 -0.055 9.798 1.00 97.50 98 THR A C 1
ATOM 780 O O . THR A 1 98 ? -13.246 -0.247 10.794 1.00 97.50 98 THR A O 1
ATOM 783 N N . TYR A 1 99 ? -14.577 1.099 9.593 1.00 96.94 99 TYR A N 1
ATOM 784 C CA . TYR A 1 99 ? -14.494 2.217 10.536 1.00 96.94 99 TYR A CA 1
ATOM 785 C C . TYR A 1 99 ? -15.556 2.109 11.633 1.00 96.94 99 TYR A C 1
ATOM 787 O O . TYR A 1 99 ? -16.745 2.073 11.318 1.00 96.94 99 TYR A O 1
ATOM 795 N N . HIS A 1 100 ? -15.125 2.139 12.897 1.00 95.62 100 HIS A N 1
ATOM 796 C CA . HIS A 1 100 ? -15.992 1.975 14.075 1.00 95.62 100 HIS A CA 1
ATOM 797 C C . HIS A 1 100 ? -16.329 3.300 14.771 1.00 95.62 100 HIS A C 1
ATOM 799 O O . HIS A 1 100 ? -17.089 3.320 15.733 1.00 95.62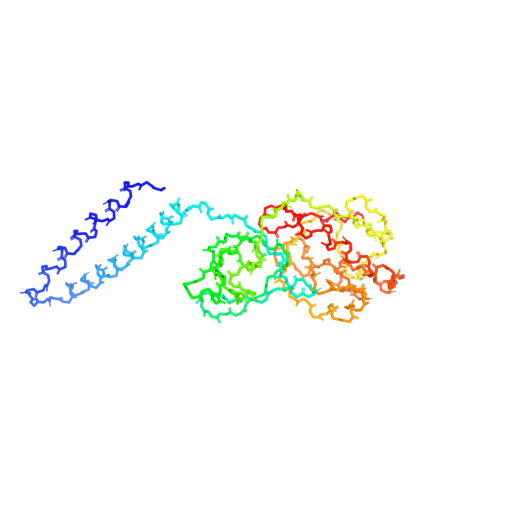 100 HIS A O 1
ATOM 805 N N . GLY A 1 101 ? -15.792 4.423 14.286 1.00 94.44 101 GLY A N 1
ATOM 806 C CA . GLY A 1 101 ? -16.072 5.746 14.840 1.00 94.44 101 GLY A CA 1
ATOM 807 C C . GLY A 1 101 ? -15.004 6.251 15.803 1.00 94.44 101 GLY A C 1
ATOM 808 O O . GLY A 1 101 ? -13.830 5.888 15.731 1.00 94.44 101 GLY A O 1
ATOM 809 N N . TYR A 1 102 ? -15.430 7.158 16.675 1.00 95.75 102 TYR A N 1
ATOM 810 C CA . TYR A 1 102 ? -14.615 7.685 17.761 1.00 95.75 102 TYR A CA 1
ATOM 811 C C . TYR A 1 102 ? -14.856 6.870 19.032 1.00 95.75 102 TYR A C 1
ATOM 813 O O . TYR A 1 102 ? -15.971 6.405 19.266 1.00 95.75 102 TYR A O 1
ATOM 821 N N . ASN A 1 103 ? -13.844 6.755 19.891 1.00 94.00 103 ASN A N 1
ATOM 822 C CA . ASN A 1 103 ? -14.055 6.271 21.255 1.00 94.00 103 ASN A CA 1
ATOM 823 C C . ASN A 1 103 ? -14.918 7.262 22.074 1.00 94.00 103 ASN A C 1
ATOM 825 O O . ASN A 1 103 ? -15.212 8.376 21.634 1.00 94.00 103 ASN A O 1
ATOM 829 N N . SER A 1 104 ? -15.332 6.860 23.279 1.00 93.62 104 SER A N 1
ATOM 830 C CA . SER A 1 104 ? -16.310 7.598 24.098 1.00 93.62 104 SER A CA 1
ATOM 831 C C . SER A 1 104 ? -15.916 9.049 24.408 1.00 93.62 104 SER A C 1
ATOM 833 O O . SER A 1 104 ? -16.775 9.929 24.396 1.00 93.62 104 SER A O 1
ATOM 835 N N . ASP A 1 105 ? -14.630 9.319 24.640 1.00 94.69 105 ASP A N 1
ATOM 836 C CA . ASP A 1 105 ? -14.095 10.663 24.904 1.00 94.69 105 ASP A CA 1
ATOM 837 C C . ASP A 1 105 ? -13.664 11.425 23.633 1.00 94.69 105 ASP A C 1
ATOM 839 O O . ASP A 1 105 ? -13.214 12.569 23.710 1.00 94.69 105 ASP A O 1
ATOM 843 N N . LYS A 1 106 ? -13.827 10.808 22.455 1.00 94.56 106 LYS A N 1
ATOM 844 C CA . LYS A 1 106 ? -13.454 11.332 21.133 1.00 94.56 106 LYS A CA 1
ATOM 845 C C . LYS A 1 106 ? -11.972 11.676 20.961 1.00 94.56 106 LYS A C 1
ATOM 847 O O . LYS A 1 106 ? -11.622 12.452 20.069 1.00 94.56 106 LYS A O 1
ATOM 852 N N . THR A 1 107 ? -11.090 11.096 21.768 1.00 96.56 107 THR A N 1
ATOM 853 C CA . THR A 1 107 ? -9.636 11.288 21.642 1.00 96.56 107 THR A CA 1
ATOM 854 C C . THR A 1 107 ? -9.004 10.362 20.603 1.00 96.56 107 THR A C 1
ATOM 856 O O . THR A 1 107 ? -7.910 10.646 20.100 1.00 96.56 107 THR A O 1
ATOM 859 N N . ARG A 1 108 ? -9.681 9.266 20.244 1.00 97.69 108 ARG A N 1
ATOM 860 C CA . ARG A 1 108 ? -9.199 8.264 19.288 1.00 97.69 108 ARG A CA 1
ATOM 861 C C . ARG A 1 108 ? -10.270 7.871 18.284 1.00 97.69 108 ARG A C 1
ATOM 863 O O . ARG A 1 108 ? -11.459 7.874 18.583 1.00 97.69 108 ARG A O 1
ATOM 870 N N . GLU A 1 109 ? -9.814 7.480 17.105 1.00 98.06 109 GLU A N 1
ATOM 871 C CA . GLU A 1 109 ? -10.606 6.812 16.077 1.00 98.06 109 GLU A CA 1
ATOM 872 C C . GLU A 1 109 ? -10.293 5.313 16.101 1.00 98.06 109 GLU A C 1
ATOM 874 O O . GLU A 1 109 ? -9.115 4.947 16.145 1.00 98.06 109 GLU A O 1
ATOM 879 N N . THR A 1 110 ? -11.317 4.460 16.072 1.00 97.81 110 THR A N 1
ATOM 880 C CA . THR A 1 110 ? -11.199 2.993 16.117 1.00 97.81 110 THR A CA 1
ATOM 881 C C . THR A 1 110 ? -11.660 2.364 14.802 1.00 97.81 110 THR A C 1
ATOM 883 O O . THR A 1 110 ? -12.561 2.868 14.124 1.00 97.81 110 THR A O 1
ATOM 886 N N . PHE A 1 111 ? -10.997 1.285 14.388 1.00 98.06 111 PHE A N 1
ATOM 887 C CA . PHE A 1 111 ? -11.255 0.621 13.109 1.00 98.06 111 PHE A CA 1
ATOM 888 C C . PHE A 1 111 ? -10.643 -0.788 13.068 1.00 98.06 111 PHE A C 1
ATOM 890 O O . PHE A 1 111 ? -9.760 -1.114 13.857 1.00 98.06 111 PHE A O 1
ATOM 897 N N . THR A 1 112 ? -11.077 -1.608 12.112 1.00 98.19 112 THR A N 1
ATOM 898 C CA . THR A 1 112 ? -10.436 -2.888 11.762 1.00 98.19 112 THR A CA 1
ATOM 899 C C . THR A 1 112 ? -9.807 -2.777 10.381 1.00 98.19 112 THR A C 1
ATOM 901 O O . THR A 1 112 ? -10.447 -2.301 9.442 1.00 98.19 112 THR A O 1
ATOM 904 N N . ILE A 1 113 ? -8.555 -3.200 10.238 1.00 98.56 113 ILE A N 1
ATOM 905 C CA . ILE A 1 113 ? -7.827 -3.147 8.966 1.00 98.56 113 ILE A CA 1
ATOM 906 C C . ILE A 1 113 ? -8.308 -4.275 8.038 1.00 98.56 113 ILE A C 1
ATOM 908 O O . ILE A 1 113 ? -8.427 -5.422 8.454 1.00 98.56 113 ILE A O 1
ATOM 912 N N . LEU A 1 114 ? -8.578 -3.958 6.768 1.00 98.25 114 LEU A N 1
ATOM 913 C CA . LEU A 1 114 ? -9.080 -4.901 5.748 1.00 98.25 114 LEU A CA 1
ATOM 914 C C . LEU A 1 114 ? -8.044 -5.254 4.672 1.00 98.25 114 LEU A C 1
ATOM 916 O O . LEU A 1 114 ? -8.358 -5.935 3.697 1.00 98.25 114 LEU A O 1
ATOM 920 N N . ASP A 1 115 ? -6.841 -4.711 4.797 1.00 98.31 115 ASP A N 1
ATOM 921 C CA . ASP A 1 115 ? -5.770 -4.825 3.817 1.00 98.31 115 ASP A CA 1
ATOM 922 C C . ASP A 1 115 ? -4.545 -5.480 4.467 1.00 98.31 115 ASP A C 1
ATOM 924 O O . ASP A 1 115 ? -4.199 -5.213 5.620 1.00 98.31 115 ASP A O 1
ATOM 928 N N . TRP A 1 116 ? -3.867 -6.325 3.698 1.00 98.06 116 TRP A N 1
ATOM 929 C CA . TRP A 1 116 ? -2.555 -6.863 4.043 1.00 98.06 116 TRP A CA 1
ATOM 930 C C . TRP A 1 116 ? -1.526 -5.728 4.250 1.00 98.06 116 TRP A C 1
ATOM 932 O O . TRP A 1 116 ? -1.638 -4.698 3.577 1.00 98.06 116 TRP A O 1
ATOM 942 N N . PRO A 1 117 ? -0.518 -5.879 5.137 1.00 97.81 117 PRO A N 1
ATOM 943 C CA . PRO A 1 117 ? -0.156 -7.079 5.913 1.00 97.81 117 PRO A CA 1
ATOM 944 C C . PRO A 1 117 ? -0.912 -7.265 7.228 1.00 97.81 117 PRO A C 1
ATOM 946 O O . PRO A 1 117 ? -0.753 -8.290 7.879 1.00 97.81 117 PRO A O 1
ATOM 949 N N . ASN A 1 118 ? -1.754 -6.307 7.606 1.00 98.12 118 ASN A N 1
ATOM 950 C CA . ASN A 1 118 ? -2.364 -6.232 8.933 1.00 98.12 118 ASN A CA 1
ATOM 951 C C . ASN A 1 118 ? -3.861 -6.585 8.902 1.00 98.12 118 ASN A C 1
ATOM 953 O O . ASN A 1 118 ? -4.660 -5.998 9.626 1.00 98.12 118 ASN A O 1
ATOM 957 N N . GLU A 1 119 ? -4.264 -7.492 8.013 1.00 97.19 119 GLU A N 1
ATOM 958 C CA . GLU A 1 119 ? -5.671 -7.826 7.778 1.00 97.19 119 GLU A CA 1
ATOM 959 C C . GLU A 1 119 ? -6.335 -8.383 9.050 1.00 97.19 119 GLU A C 1
ATOM 961 O O . GLU A 1 119 ? -5.767 -9.218 9.750 1.00 97.19 119 GLU A O 1
ATOM 966 N N . ASN A 1 120 ? -7.559 -7.928 9.331 1.00 97.19 120 ASN A N 1
ATOM 967 C CA . ASN A 1 120 ? -8.369 -8.269 10.506 1.00 97.19 120 ASN A CA 1
ATOM 968 C C . ASN A 1 120 ? -7.802 -7.822 11.863 1.00 97.19 120 ASN A C 1
ATOM 970 O O . ASN A 1 120 ? -8.317 -8.239 12.898 1.00 97.19 120 ASN A O 1
ATOM 974 N N . ILE A 1 121 ? -6.798 -6.943 11.885 1.00 98.12 121 ILE A N 1
ATOM 975 C CA . ILE A 1 121 ? -6.294 -6.352 13.129 1.00 98.12 121 ILE A CA 1
ATOM 976 C C . ILE A 1 121 ? -7.188 -5.176 13.546 1.00 98.12 121 ILE A C 1
ATOM 978 O O . ILE A 1 121 ? -7.414 -4.241 12.766 1.00 98.12 121 ILE A O 1
ATOM 982 N N . GLU A 1 122 ? -7.700 -5.222 14.779 1.00 98.25 122 GLU A N 1
ATOM 983 C CA . GLU A 1 122 ? -8.343 -4.081 15.438 1.00 98.25 122 GLU A CA 1
ATOM 984 C C . GLU A 1 122 ? -7.273 -3.059 15.839 1.00 98.25 122 GLU A C 1
ATOM 986 O O . GLU A 1 122 ? -6.255 -3.390 16.447 1.00 98.25 122 GLU A O 1
ATOM 991 N N . ALA A 1 123 ? -7.491 -1.798 15.476 1.00 98.56 123 ALA A N 1
ATOM 992 C CA . ALA A 1 123 ? -6.539 -0.732 15.724 1.00 98.56 123 ALA A CA 1
ATOM 993 C C . ALA A 1 123 ? -7.232 0.594 16.046 1.00 98.56 123 ALA A C 1
ATOM 995 O O . ALA A 1 123 ? -8.431 0.807 15.841 1.00 98.56 123 ALA A O 1
ATOM 996 N N . SER A 1 124 ? -6.438 1.521 16.568 1.00 98.50 124 SER A N 1
ATOM 997 C CA . SER A 1 124 ? -6.860 2.871 16.889 1.00 98.50 124 SER A CA 1
ATOM 998 C C . SER A 1 124 ? -5.774 3.892 16.589 1.00 98.50 124 SER A C 1
ATOM 1000 O O . SER A 1 124 ? -4.577 3.611 16.649 1.00 98.50 124 SER A O 1
ATOM 1002 N N . VAL A 1 125 ? -6.181 5.128 16.339 1.00 98.50 125 VAL A N 1
ATOM 1003 C CA . VAL A 1 125 ? -5.267 6.252 16.124 1.00 98.50 125 VAL A CA 1
ATOM 1004 C C . VAL A 1 125 ? -5.771 7.485 16.851 1.00 98.50 125 VAL A C 1
ATOM 1006 O O . VAL A 1 125 ? -6.976 7.656 17.019 1.00 98.50 125 VAL A O 1
ATOM 1009 N N . SER A 1 126 ? -4.861 8.356 17.287 1.00 98.06 126 SER A N 1
ATOM 1010 C CA . SER A 1 126 ? -5.251 9.650 17.846 1.00 98.06 126 SER A CA 1
ATOM 1011 C C . SER A 1 126 ? -6.064 10.443 16.820 1.00 98.06 126 SER A C 1
ATOM 1013 O O . SER A 1 126 ? -5.638 10.618 15.666 1.00 98.06 126 SER A O 1
ATOM 1015 N N . ALA A 1 127 ? -7.226 10.923 17.259 1.00 97.00 127 ALA A N 1
ATOM 1016 C CA . ALA A 1 127 ? -8.100 11.764 16.459 1.00 97.00 127 ALA A CA 1
ATOM 1017 C C . ALA A 1 127 ? -7.363 13.043 16.037 1.00 97.00 127 ALA A C 1
ATOM 1019 O O . ALA A 1 127 ? -6.603 13.615 16.820 1.00 97.00 127 ALA A O 1
ATOM 1020 N N . ILE A 1 128 ? -7.593 13.515 14.806 1.00 96.94 128 ILE A N 1
ATOM 1021 C CA . ILE A 1 128 ? -7.124 14.855 14.407 1.00 96.94 128 ILE A CA 1
ATOM 1022 C C . ILE A 1 128 ? -7.895 15.913 15.203 1.00 96.94 128 ILE A C 1
ATOM 1024 O O . ILE A 1 128 ? -7.315 16.852 15.741 1.00 96.94 128 ILE A O 1
ATOM 1028 N N . SER A 1 129 ? -9.215 15.747 15.264 1.00 95.06 129 SER A N 1
ATOM 1029 C CA . SER A 1 129 ? -10.125 16.491 16.129 1.00 95.06 129 SER A CA 1
ATOM 1030 C C . SER A 1 129 ? -11.428 15.703 16.297 1.00 95.06 129 SER A C 1
ATOM 1032 O O . SER A 1 129 ? -11.675 14.734 15.575 1.00 95.06 129 SER A O 1
ATOM 1034 N N . ALA A 1 130 ? -12.307 16.164 17.189 1.00 88.56 130 ALA A N 1
ATOM 1035 C CA . ALA A 1 130 ? -13.634 15.578 17.399 1.00 88.56 130 ALA A CA 1
ATOM 1036 C C . ALA A 1 130 ? -14.579 15.669 16.176 1.00 88.56 130 ALA A C 1
ATOM 1038 O O . ALA A 1 130 ? -15.666 15.095 16.209 1.00 88.56 130 ALA A O 1
ATOM 1039 N N . SER A 1 131 ? -14.203 16.413 15.128 1.00 88.25 131 SER A N 1
ATOM 1040 C CA . SER A 1 131 ? -15.007 16.627 13.915 1.00 88.25 131 SER A CA 1
ATOM 1041 C C . SER A 1 131 ? -14.276 16.299 12.610 1.00 88.25 131 SER A C 1
ATOM 1043 O O . SER A 1 131 ? -14.880 16.374 11.541 1.00 88.25 131 SER A O 1
ATOM 1045 N N . LYS A 1 132 ? -12.988 15.940 12.670 1.00 95.56 132 LYS A N 1
ATOM 1046 C CA . LYS A 1 132 ? -12.179 15.596 11.499 1.00 95.56 132 LYS A CA 1
ATOM 1047 C C . LYS A 1 132 ? -11.630 14.181 11.644 1.00 95.56 132 LYS A C 1
ATOM 1049 O O . LYS A 1 132 ? -10.764 13.935 12.482 1.00 95.56 132 LYS A O 1
ATOM 1054 N N . SER A 1 133 ? -12.131 13.283 10.798 1.00 96.62 133 SER A N 1
ATOM 1055 C CA . SER A 1 133 ? -11.694 11.887 10.725 1.00 96.62 133 SER A CA 1
ATOM 1056 C C . SER A 1 133 ? -10.529 11.720 9.751 1.00 96.62 133 SER A C 1
ATOM 1058 O O . SER A 1 133 ? -10.453 12.410 8.730 1.00 96.62 133 SER A O 1
ATOM 1060 N N . ARG A 1 134 ? -9.647 10.758 10.035 1.00 97.94 134 ARG A N 1
ATOM 1061 C CA . ARG A 1 134 ? -8.618 10.290 9.092 1.00 97.94 134 ARG A CA 1
ATOM 1062 C C . ARG A 1 134 ? -9.164 9.395 7.982 1.00 97.94 134 ARG A C 1
ATOM 1064 O O . ARG A 1 134 ? -8.435 9.089 7.035 1.00 97.94 134 ARG A O 1
ATOM 1071 N N . PHE A 1 135 ? -10.421 8.975 8.092 1.00 97.88 135 PHE A N 1
ATOM 1072 C CA . PHE A 1 135 ? -11.041 7.982 7.229 1.00 97.88 135 PHE A CA 1
ATOM 1073 C C . PHE A 1 135 ? -12.257 8.558 6.508 1.00 97.88 135 PHE A C 1
ATOM 1075 O O . PHE A 1 135 ? -13.152 9.152 7.114 1.00 97.88 135 PHE A O 1
ATOM 1082 N N . ALA A 1 136 ? -12.345 8.303 5.206 1.00 96.94 136 ALA A N 1
ATOM 1083 C CA . ALA A 1 136 ? -13.472 8.734 4.385 1.00 96.94 136 ALA A CA 1
ATOM 1084 C C . ALA A 1 136 ? -13.908 7.652 3.398 1.00 96.94 136 ALA A C 1
ATOM 1086 O O . ALA A 1 136 ? -13.153 6.725 3.082 1.00 96.94 136 ALA A O 1
ATOM 1087 N N . ALA A 1 137 ? -15.132 7.793 2.885 1.00 96.12 137 ALA A N 1
ATOM 1088 C CA . ALA A 1 137 ? -15.586 7.005 1.747 1.00 96.12 137 ALA A CA 1
ATOM 1089 C C . ALA A 1 137 ? -14.582 7.165 0.595 1.00 96.12 137 ALA A C 1
ATOM 1091 O O . ALA A 1 137 ? -14.190 8.278 0.245 1.00 96.12 137 ALA A O 1
ATOM 1092 N N . THR A 1 138 ? -14.122 6.043 0.052 1.00 95.69 138 THR A N 1
ATOM 1093 C CA . THR A 1 138 ? -13.069 6.005 -0.964 1.00 95.69 138 THR A CA 1
ATOM 1094 C C . THR A 1 138 ? -13.504 5.086 -2.091 1.00 95.69 138 THR A C 1
ATOM 1096 O O . THR A 1 138 ? -13.903 3.949 -1.848 1.00 95.69 138 THR A O 1
ATOM 1099 N N . VAL A 1 139 ? -13.381 5.567 -3.326 1.00 95.56 139 VAL A N 1
ATOM 1100 C CA . VAL A 1 139 ? -13.599 4.754 -4.523 1.00 95.56 139 VAL A CA 1
ATOM 1101 C C . VAL A 1 139 ? -12.295 4.048 -4.879 1.00 95.56 139 VAL A C 1
ATOM 1103 O O . VAL A 1 139 ? -11.312 4.691 -5.255 1.00 95.56 139 VAL A O 1
ATOM 1106 N N . TYR A 1 140 ? -12.295 2.723 -4.764 1.00 95.81 140 TYR A N 1
ATOM 1107 C CA . TYR A 1 140 ? -11.195 1.882 -5.225 1.00 95.81 140 TYR A CA 1
ATOM 1108 C C . TYR A 1 140 ? -11.423 1.474 -6.674 1.00 95.81 140 TYR A C 1
ATOM 1110 O O . TYR A 1 140 ? -12.547 1.222 -7.103 1.00 95.81 140 TYR A O 1
ATOM 1118 N N . GLN A 1 141 ? -10.336 1.419 -7.429 1.00 97.12 141 GLN A N 1
ATOM 1119 C CA . GLN A 1 141 ? -10.340 1.004 -8.822 1.00 97.12 141 GLN A CA 1
ATOM 1120 C C . GLN A 1 141 ? -9.921 -0.467 -8.918 1.00 97.12 141 GLN A C 1
ATOM 1122 O O . GLN A 1 141 ? -9.240 -0.988 -8.030 1.00 97.12 141 GLN A O 1
ATOM 1127 N N . GLY A 1 142 ? -10.289 -1.122 -10.023 1.00 96.31 142 GLY A N 1
ATOM 1128 C CA . GLY A 1 142 ? -9.803 -2.469 -10.341 1.00 96.31 142 GLY A CA 1
ATOM 1129 C C . GLY A 1 142 ? -8.270 -2.535 -10.431 1.00 96.31 142 GLY A C 1
ATOM 1130 O O . GLY A 1 142 ? -7.620 -1.484 -10.410 1.00 96.31 142 GLY A O 1
ATOM 1131 N N . PRO A 1 143 ? -7.687 -3.740 -10.550 1.00 98.19 143 PRO A N 1
ATOM 1132 C CA . PRO A 1 143 ? -6.245 -3.964 -10.457 1.00 98.19 143 PRO A CA 1
ATOM 1133 C C . PRO A 1 143 ? -5.426 -3.036 -11.356 1.00 98.19 143 PRO A C 1
ATOM 1135 O O . PRO A 1 143 ? -5.792 -2.763 -12.500 1.00 98.19 143 PRO A O 1
ATOM 1138 N N . GLY A 1 144 ? -4.304 -2.554 -10.825 1.00 98.44 144 GLY A N 1
ATOM 1139 C CA . GLY A 1 144 ? -3.292 -1.849 -11.601 1.00 98.44 144 GLY A CA 1
ATOM 1140 C C . GLY A 1 144 ? -2.514 -2.817 -12.488 1.00 98.44 144 GLY A C 1
ATOM 1141 O O . GLY A 1 144 ? -2.363 -3.992 -12.155 1.00 98.44 144 GLY A O 1
ATOM 1142 N N . VAL A 1 145 ? -2.002 -2.315 -13.608 1.00 98.69 145 VAL A N 1
ATOM 1143 C CA . VAL A 1 145 ? -1.136 -3.082 -14.507 1.00 98.69 145 VAL A CA 1
ATOM 1144 C C . VAL A 1 145 ? 0.146 -2.302 -14.730 1.00 98.69 145 VAL A C 1
ATOM 1146 O O . VAL A 1 145 ? 0.123 -1.167 -15.213 1.00 98.69 145 VAL A O 1
ATOM 1149 N N . VAL A 1 146 ? 1.259 -2.934 -14.384 1.00 98.81 146 VAL A N 1
ATOM 1150 C CA . VAL A 1 146 ? 2.615 -2.447 -14.625 1.00 98.81 146 VAL A CA 1
ATOM 1151 C C . VAL A 1 146 ? 3.275 -3.370 -15.646 1.00 98.81 146 VAL A C 1
ATOM 1153 O O . VAL A 1 146 ? 3.093 -4.583 -15.605 1.00 98.81 146 VAL A O 1
ATOM 1156 N N . THR A 1 147 ? 4.004 -2.816 -16.608 1.00 98.88 147 THR A N 1
ATOM 1157 C CA . THR A 1 147 ? 4.770 -3.588 -17.596 1.00 98.88 147 THR A CA 1
ATOM 1158 C C . THR A 1 147 ? 6.214 -3.135 -17.554 1.00 98.88 147 THR A C 1
ATOM 1160 O O . THR A 1 147 ? 6.478 -1.957 -17.778 1.00 98.88 147 THR A O 1
ATOM 1163 N N . PHE A 1 148 ? 7.124 -4.060 -17.281 1.00 98.81 148 PHE A N 1
ATOM 1164 C CA . PHE A 1 148 ? 8.562 -3.851 -17.305 1.00 98.81 148 PHE A CA 1
ATOM 1165 C C . PHE A 1 148 ? 9.155 -4.634 -18.477 1.00 98.81 148 PHE A C 1
ATOM 1167 O O . PHE A 1 148 ? 9.080 -5.857 -18.506 1.00 98.81 148 PHE A O 1
ATOM 1174 N N . ASP A 1 149 ? 9.696 -3.910 -19.448 1.00 98.62 149 ASP A N 1
ATOM 1175 C CA . ASP A 1 149 ? 10.443 -4.439 -20.584 1.00 98.62 149 ASP A CA 1
ATOM 1176 C C . ASP A 1 149 ? 11.902 -4.590 -20.151 1.00 98.62 149 ASP A C 1
ATOM 1178 O O . ASP A 1 149 ? 12.650 -3.606 -20.081 1.00 98.62 149 ASP A O 1
ATOM 1182 N N . LEU A 1 150 ? 12.249 -5.822 -19.768 1.00 98.06 150 LEU A N 1
ATOM 1183 C CA . LEU A 1 150 ? 13.517 -6.159 -19.129 1.00 98.06 150 LEU A CA 1
ATOM 1184 C C . LEU A 1 150 ? 14.688 -5.921 -20.083 1.00 98.06 150 LEU A C 1
ATOM 1186 O O . LEU A 1 150 ? 15.716 -5.385 -19.676 1.00 98.06 150 LEU A O 1
ATOM 1190 N N . ASP A 1 151 ? 14.509 -6.262 -21.358 1.00 97.50 151 ASP A N 1
ATOM 1191 C CA . ASP A 1 151 ? 15.569 -6.173 -22.365 1.00 97.50 151 ASP A CA 1
ATOM 1192 C C . ASP A 1 151 ? 15.891 -4.714 -22.734 1.00 97.50 151 ASP A C 1
ATOM 1194 O O . ASP A 1 151 ? 17.008 -4.407 -23.148 1.00 97.50 151 ASP A O 1
ATOM 1198 N N . ASN A 1 152 ? 14.926 -3.801 -22.569 1.00 98.06 152 ASN A N 1
ATOM 1199 C CA . ASN A 1 152 ? 15.078 -2.381 -22.903 1.00 98.06 152 ASN A CA 1
ATOM 1200 C C . ASN A 1 152 ? 15.183 -1.459 -21.676 1.00 98.06 152 ASN A C 1
ATOM 1202 O O . ASN A 1 152 ? 15.165 -0.240 -21.848 1.00 98.06 152 ASN A O 1
ATOM 1206 N N . ASN A 1 153 ? 15.266 -2.006 -20.458 1.00 98.31 153 ASN A N 1
ATOM 1207 C CA . ASN A 1 153 ? 15.340 -1.246 -19.203 1.00 98.31 153 ASN A CA 1
ATOM 1208 C C . ASN A 1 153 ? 14.291 -0.127 -19.096 1.00 98.31 153 ASN A C 1
ATOM 1210 O O . ASN A 1 153 ? 14.593 1.026 -18.766 1.00 98.31 153 ASN A O 1
ATOM 1214 N N . ARG A 1 154 ? 13.028 -0.460 -19.373 1.00 98.50 154 ARG A N 1
ATOM 1215 C CA . ARG A 1 154 ? 11.948 0.527 -19.319 1.00 98.50 154 ARG A CA 1
ATOM 1216 C C . ARG A 1 154 ? 10.652 -0.035 -18.772 1.00 98.50 154 ARG A C 1
ATOM 1218 O O . ARG A 1 154 ? 10.284 -1.174 -19.038 1.00 98.50 154 ARG A O 1
ATOM 1225 N N . LEU A 1 155 ? 9.918 0.795 -18.046 1.00 98.69 155 LEU A N 1
ATOM 1226 C CA . LEU A 1 155 ? 8.643 0.438 -17.434 1.00 98.69 155 LEU A CA 1
ATOM 1227 C C . LEU A 1 155 ? 7.540 1.408 -17.846 1.00 98.69 155 LEU A C 1
ATOM 1229 O O . LEU A 1 155 ? 7.793 2.586 -18.081 1.00 98.69 155 LEU A O 1
ATOM 1233 N N . LYS A 1 156 ? 6.305 0.918 -17.912 1.00 98.62 156 LYS A N 1
ATOM 1234 C CA . LYS A 1 156 ? 5.093 1.740 -17.987 1.00 98.62 156 LYS A CA 1
ATOM 1235 C C . LYS A 1 156 ? 4.025 1.208 -17.035 1.00 98.62 156 LYS A C 1
ATOM 1237 O O . LYS A 1 156 ? 4.027 0.029 -16.677 1.00 98.62 156 LYS A O 1
ATOM 1242 N N . TYR A 1 157 ? 3.090 2.063 -16.652 1.00 98.62 157 TYR A N 1
ATOM 1243 C CA . TYR A 1 157 ? 1.967 1.738 -15.778 1.00 98.62 157 TYR A CA 1
ATOM 1244 C C . TYR A 1 157 ? 0.674 2.298 -16.380 1.00 98.62 157 TYR A C 1
ATOM 1246 O O . TYR A 1 157 ? 0.614 3.451 -16.806 1.00 98.62 157 TYR A O 1
ATOM 1254 N N . GLY A 1 158 ? -0.368 1.471 -16.479 1.00 96.69 158 GLY A N 1
ATOM 1255 C CA . GLY A 1 158 ? -1.565 1.824 -17.248 1.00 96.69 158 GLY A CA 1
ATOM 1256 C C . GLY A 1 158 ? -1.216 2.289 -18.672 1.00 96.69 158 GLY A C 1
ATOM 1257 O O . GLY A 1 158 ? -0.615 1.542 -19.441 1.00 96.69 158 GLY A O 1
ATOM 1258 N N . ASN A 1 159 ? -1.568 3.538 -18.995 1.00 96.88 159 ASN A N 1
ATOM 1259 C CA . ASN A 1 159 ? -1.305 4.175 -20.293 1.00 96.88 159 ASN A CA 1
ATOM 1260 C C . ASN A 1 159 ? -0.147 5.195 -20.249 1.00 96.88 159 ASN A C 1
ATOM 1262 O O . ASN A 1 159 ? -0.098 6.094 -21.087 1.00 96.88 159 ASN A O 1
ATOM 1266 N N . SER A 1 160 ? 0.747 5.117 -19.258 1.00 98.31 160 SER A N 1
ATOM 1267 C CA . SER A 1 160 ? 1.880 6.043 -19.149 1.00 98.31 160 SER A CA 1
ATOM 1268 C C . SER A 1 160 ? 2.861 5.904 -20.319 1.00 98.31 160 SER A C 1
ATOM 1270 O O . SER A 1 160 ? 2.912 4.880 -21.009 1.00 98.31 160 SER A O 1
ATOM 1272 N N . ALA A 1 161 ? 3.708 6.920 -20.488 1.00 98.19 161 ALA A N 1
ATOM 1273 C CA . ALA A 1 161 ? 4.937 6.775 -21.256 1.00 98.19 161 ALA A CA 1
ATOM 1274 C C . ALA A 1 161 ? 5.890 5.770 -20.580 1.00 98.19 161 ALA A C 1
ATOM 1276 O O . ALA A 1 161 ? 5.737 5.438 -19.398 1.00 98.19 161 ALA A O 1
ATOM 1277 N N . TRP A 1 162 ? 6.869 5.298 -21.349 1.00 98.50 162 TRP A N 1
ATOM 1278 C CA . TRP A 1 162 ? 7.971 4.497 -20.833 1.00 98.50 162 TRP A CA 1
ATOM 1279 C C . TRP A 1 162 ? 8.930 5.367 -20.016 1.00 98.50 162 TRP A C 1
ATOM 1281 O O . TRP A 1 162 ? 9.267 6.470 -20.442 1.00 98.50 162 TRP A O 1
ATOM 1291 N N . ILE A 1 163 ? 9.383 4.851 -18.878 1.00 98.31 163 ILE A N 1
ATOM 1292 C CA . ILE A 1 163 ? 10.378 5.482 -18.000 1.00 98.31 163 ILE A CA 1
ATOM 1293 C C . ILE A 1 163 ? 11.550 4.532 -17.773 1.00 98.31 163 ILE A C 1
ATOM 1295 O O . ILE A 1 163 ? 11.361 3.314 -17.849 1.00 98.31 163 ILE A O 1
ATOM 1299 N N . HIS A 1 164 ? 12.736 5.061 -17.462 1.00 98.56 164 HIS A N 1
ATOM 1300 C CA . HIS A 1 164 ? 13.899 4.211 -17.217 1.00 98.56 164 HIS A CA 1
ATOM 1301 C C . HIS A 1 164 ? 13.714 3.394 -15.940 1.00 98.56 164 HIS A C 1
ATOM 1303 O O . HIS A 1 164 ? 13.426 3.916 -14.857 1.00 98.56 164 HIS A O 1
ATOM 1309 N N . THR A 1 165 ? 13.857 2.083 -16.051 1.00 98.50 165 THR A N 1
ATOM 1310 C CA . THR A 1 165 ? 13.709 1.142 -14.939 1.00 98.50 165 THR A CA 1
ATOM 1311 C C . THR A 1 165 ? 14.552 -0.071 -15.243 1.00 98.50 165 THR A C 1
ATOM 1313 O O . THR A 1 165 ? 14.492 -0.576 -16.351 1.00 98.50 165 THR A O 1
ATOM 1316 N N . ALA A 1 166 ? 15.306 -0.573 -14.279 1.00 98.31 166 ALA A N 1
ATOM 1317 C CA . ALA A 1 166 ? 16.125 -1.752 -14.513 1.00 98.31 166 ALA A CA 1
ATOM 1318 C C . ALA A 1 166 ? 16.131 -2.684 -13.306 1.00 98.31 166 ALA A C 1
ATOM 1320 O O . ALA A 1 166 ? 15.500 -2.433 -12.278 1.00 98.31 166 ALA A O 1
ATOM 1321 N N . THR A 1 167 ? 16.851 -3.784 -13.460 1.00 97.56 167 THR A N 1
ATOM 1322 C CA . THR A 1 167 ? 17.147 -4.746 -12.407 1.00 97.56 167 THR A CA 1
ATOM 1323 C C . THR A 1 167 ? 18.645 -5.048 -12.416 1.00 97.56 167 THR A C 1
ATOM 1325 O O . THR A 1 167 ? 19.357 -4.626 -13.326 1.00 97.56 167 THR A O 1
ATOM 1328 N N . ASP A 1 168 ? 19.136 -5.760 -11.406 1.00 94.75 168 ASP A N 1
ATOM 1329 C CA . ASP A 1 168 ? 20.526 -6.222 -11.392 1.00 94.75 168 ASP A CA 1
ATOM 1330 C C . ASP A 1 168 ? 20.756 -7.216 -12.537 1.00 94.75 168 ASP A C 1
ATOM 1332 O O . ASP A 1 168 ? 20.105 -8.259 -12.596 1.00 94.75 168 ASP A O 1
ATOM 1336 N N . ILE A 1 169 ? 21.701 -6.917 -13.429 1.00 92.31 169 ILE A N 1
ATOM 1337 C CA . ILE A 1 169 ? 22.037 -7.775 -14.572 1.00 92.31 169 ILE A CA 1
ATOM 1338 C C . ILE A 1 169 ? 22.580 -9.147 -14.151 1.00 92.31 169 ILE A C 1
ATOM 1340 O O . ILE A 1 169 ? 22.418 -10.123 -14.881 1.00 92.31 169 ILE A O 1
ATOM 1344 N N . ASN A 1 170 ? 23.193 -9.243 -12.969 1.00 94.81 170 ASN A N 1
ATOM 1345 C CA . ASN A 1 170 ? 23.736 -10.496 -12.443 1.00 94.81 170 ASN A CA 1
ATOM 1346 C C . ASN A 1 170 ? 22.696 -11.297 -11.653 1.00 94.81 170 ASN A C 1
ATOM 1348 O O . ASN A 1 170 ? 22.930 -12.457 -11.316 1.00 94.81 170 ASN A O 1
ATOM 1352 N N . ASN A 1 171 ? 21.557 -10.684 -11.335 1.00 95.50 171 ASN A N 1
ATOM 1353 C CA . ASN A 1 171 ? 20.491 -11.302 -10.561 1.00 95.50 171 ASN A CA 1
ATOM 1354 C C . ASN A 1 171 ? 19.103 -10.827 -11.031 1.00 95.50 171 ASN A C 1
ATOM 1356 O O . ASN A 1 171 ? 18.319 -10.341 -10.206 1.00 95.50 171 ASN A O 1
ATOM 1360 N N . PRO A 1 172 ? 18.780 -10.929 -12.335 1.00 95.31 172 PRO A N 1
ATOM 1361 C CA . PRO A 1 172 ? 17.573 -10.325 -12.866 1.00 95.31 172 PRO A CA 1
ATOM 1362 C C . PRO A 1 172 ? 16.327 -11.042 -12.351 1.00 95.31 172 PRO A C 1
ATOM 1364 O O . PRO A 1 172 ? 16.318 -12.255 -12.115 1.00 95.31 172 PRO A O 1
ATOM 1367 N N . ILE A 1 173 ? 15.235 -10.293 -12.210 1.00 96.19 173 ILE A N 1
ATOM 1368 C CA . ILE A 1 173 ? 13.912 -10.902 -12.086 1.00 96.19 173 ILE A CA 1
ATOM 1369 C C . ILE A 1 173 ? 13.568 -11.644 -13.387 1.00 96.19 173 ILE A C 1
ATOM 1371 O O . ILE A 1 173 ? 13.813 -11.140 -14.482 1.00 96.19 173 ILE A O 1
ATOM 1375 N N . SER A 1 174 ? 13.023 -12.858 -13.280 1.00 97.12 174 SER A N 1
ATOM 1376 C CA . SER A 1 174 ? 12.641 -13.636 -14.457 1.00 97.12 174 SER A CA 1
ATOM 1377 C C . SER A 1 174 ? 11.440 -13.021 -15.183 1.00 97.12 174 SER A C 1
ATOM 1379 O O . SER A 1 174 ? 10.610 -12.330 -14.590 1.00 97.12 174 SER A O 1
ATOM 1381 N N . LYS A 1 175 ? 11.357 -13.273 -16.495 1.00 98.50 175 LYS A N 1
ATOM 1382 C CA . LYS A 1 175 ? 10.196 -12.894 -17.307 1.00 98.50 175 LYS A CA 1
ATOM 1383 C C . LYS A 1 175 ? 8.959 -13.668 -16.848 1.00 98.50 175 LYS A C 1
ATOM 1385 O O . LYS A 1 175 ? 9.047 -14.857 -16.538 1.00 98.50 175 LYS A O 1
ATOM 1390 N N . GLY A 1 176 ? 7.807 -13.005 -16.824 1.00 98.38 176 GLY A N 1
ATOM 1391 C CA . GLY A 1 176 ? 6.563 -13.577 -16.315 1.00 98.38 176 GLY A CA 1
ATOM 1392 C C . GLY A 1 176 ? 5.566 -12.531 -15.828 1.00 98.38 176 GLY A C 1
ATOM 1393 O O . GLY A 1 176 ? 5.829 -11.331 -15.851 1.00 98.38 176 GLY A O 1
ATOM 1394 N N . SER A 1 177 ? 4.402 -12.993 -15.377 1.00 98.56 177 SER A N 1
ATOM 1395 C CA . SER A 1 177 ? 3.393 -12.146 -14.735 1.00 98.56 177 SER A CA 1
ATOM 1396 C C . SER A 1 177 ? 3.361 -12.437 -13.241 1.00 98.56 177 SER A C 1
ATOM 1398 O O . SER A 1 177 ? 3.264 -13.596 -12.833 1.00 98.56 177 SER A O 1
ATOM 1400 N N . TYR A 1 178 ? 3.451 -11.388 -12.428 1.00 98.69 178 TYR A N 1
ATOM 1401 C CA . TYR A 1 178 ? 3.533 -11.493 -10.976 1.00 98.69 178 TYR A CA 1
ATOM 1402 C C . TYR A 1 178 ? 2.497 -10.600 -10.306 1.00 98.69 178 TYR A C 1
ATOM 1404 O O . TYR A 1 178 ? 2.183 -9.509 -10.789 1.00 98.69 178 TYR A O 1
ATOM 1412 N N . ASN A 1 179 ? 2.018 -11.029 -9.141 1.00 98.50 179 ASN A N 1
ATOM 1413 C CA . ASN A 1 179 ? 1.229 -10.167 -8.272 1.00 98.50 179 ASN A CA 1
ATOM 1414 C C . ASN A 1 179 ? 2.084 -9.009 -7.755 1.00 98.50 179 ASN A C 1
ATOM 1416 O O . ASN A 1 179 ? 3.254 -9.192 -7.407 1.00 98.50 179 ASN A O 1
ATOM 1420 N N . LEU A 1 180 ? 1.464 -7.837 -7.666 1.00 98.56 180 LEU A N 1
ATOM 1421 C CA . LEU A 1 180 ? 2.021 -6.652 -7.035 1.00 98.56 180 LEU A CA 1
ATOM 1422 C C . LEU A 1 180 ? 1.258 -6.403 -5.733 1.00 98.56 180 LEU A C 1
ATOM 1424 O O . LEU A 1 180 ? 0.064 -6.086 -5.748 1.00 98.56 180 LEU A O 1
ATOM 1428 N N . TRP A 1 181 ? 1.934 -6.613 -4.611 1.00 98.75 181 TRP A N 1
ATOM 1429 C CA . TRP A 1 181 ? 1.345 -6.554 -3.273 1.00 98.75 181 TRP A CA 1
ATOM 1430 C C . TRP A 1 181 ? 1.026 -5.126 -2.852 1.00 98.75 181 TRP A C 1
ATOM 1432 O O . TRP A 1 181 ? 1.533 -4.175 -3.438 1.00 98.75 181 TRP A O 1
ATOM 1442 N N . LEU A 1 182 ? 0.191 -4.970 -1.830 1.00 98.69 182 LEU A N 1
ATOM 1443 C CA . LEU A 1 182 ? 0.105 -3.717 -1.081 1.00 98.69 182 LEU A CA 1
ATOM 1444 C C . LEU A 1 182 ? 1.444 -3.418 -0.374 1.00 98.69 182 LEU A C 1
ATOM 1446 O O . LEU A 1 182 ? 2.233 -4.339 -0.163 1.00 98.69 182 LEU A O 1
ATOM 1450 N N . PRO A 1 183 ? 1.729 -2.154 -0.016 1.00 98.44 183 PRO A N 1
ATOM 1451 C CA . PRO A 1 183 ? 2.925 -1.828 0.756 1.00 98.44 183 PRO A CA 1
ATOM 1452 C C . PRO A 1 183 ? 2.912 -2.510 2.131 1.00 98.44 183 PRO A C 1
ATOM 1454 O O . PRO A 1 183 ? 1.928 -2.396 2.860 1.00 98.44 183 PRO A O 1
ATOM 1457 N N . ASP A 1 184 ? 4.004 -3.181 2.497 1.00 97.25 184 ASP A N 1
ATOM 1458 C CA . ASP A 1 184 ? 4.148 -3.901 3.775 1.00 97.25 184 ASP A CA 1
ATOM 1459 C C . ASP A 1 184 ? 4.673 -3.057 4.932 1.00 97.25 184 ASP A C 1
ATOM 1461 O O . ASP A 1 184 ? 4.548 -3.449 6.090 1.00 97.25 184 ASP A O 1
ATOM 1465 N N . GLY A 1 185 ? 5.267 -1.907 4.645 1.00 97.31 185 GLY A N 1
ATOM 1466 C CA . GLY A 1 185 ? 5.798 -1.029 5.673 1.00 97.31 185 GLY A CA 1
ATOM 1467 C C . GLY A 1 185 ? 6.741 0.017 5.108 1.00 97.31 185 GLY A C 1
ATOM 1468 O O . GLY A 1 185 ? 6.944 0.124 3.898 1.00 97.31 185 GLY A O 1
ATOM 1469 N N . VAL A 1 186 ? 7.317 0.812 6.005 1.00 98.31 186 VAL A N 1
ATOM 1470 C CA . VAL A 1 186 ? 8.243 1.885 5.640 1.00 98.31 186 VAL A CA 1
ATOM 1471 C C . VAL A 1 186 ? 9.596 1.293 5.247 1.00 98.31 186 VAL A C 1
ATOM 1473 O O . VAL A 1 186 ? 10.341 0.810 6.099 1.00 98.31 186 VAL A O 1
ATOM 1476 N N . HIS A 1 187 ? 9.969 1.407 3.972 1.00 97.94 187 HIS A N 1
ATOM 1477 C CA . HIS A 1 187 ? 11.292 0.997 3.494 1.00 97.94 187 HIS A CA 1
ATOM 1478 C C . HIS A 1 187 ? 12.285 2.154 3.601 1.00 97.94 187 HIS A C 1
ATOM 1480 O O . HIS A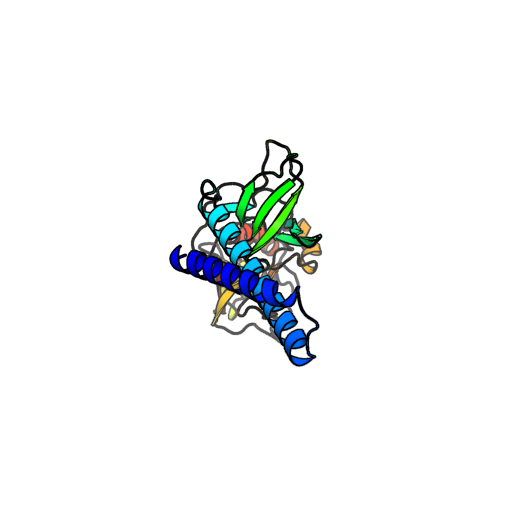 1 187 ? 12.308 3.069 2.776 1.00 97.94 187 HIS A O 1
ATOM 1486 N N . THR A 1 188 ? 13.126 2.129 4.636 1.00 97.56 188 THR A N 1
ATOM 1487 C CA . THR A 1 188 ? 14.059 3.225 4.969 1.00 97.56 188 THR A CA 1
ATOM 1488 C C . THR A 1 188 ? 15.142 3.458 3.915 1.00 97.56 188 THR A C 1
ATOM 1490 O O . THR A 1 188 ? 15.647 4.575 3.803 1.00 97.56 188 THR A O 1
ATOM 1493 N N . TYR A 1 189 ? 15.439 2.465 3.073 1.00 97.44 189 TYR A N 1
ATOM 1494 C CA . TYR A 1 189 ? 16.305 2.623 1.900 1.00 97.44 189 TYR A CA 1
ATOM 1495 C C . TYR A 1 189 ? 15.747 3.605 0.856 1.00 97.44 189 TYR A C 1
ATOM 1497 O O . TYR A 1 189 ? 16.497 4.091 0.014 1.00 97.44 189 TYR A O 1
ATOM 1505 N N . GLY A 1 190 ? 14.457 3.949 0.934 1.00 97.75 190 GLY A N 1
ATOM 1506 C CA . GLY A 1 190 ? 13.841 5.015 0.148 1.00 97.75 190 GLY A CA 1
ATOM 1507 C C . GLY A 1 190 ? 14.193 6.436 0.607 1.00 97.75 190 GLY A C 1
ATOM 1508 O O . GLY A 1 190 ? 14.024 7.385 -0.157 1.00 97.75 190 GLY A O 1
ATOM 1509 N N . ASN A 1 191 ? 14.697 6.613 1.837 1.00 98.19 191 ASN A N 1
ATOM 1510 C CA . ASN A 1 191 ? 14.939 7.933 2.435 1.00 98.19 191 ASN A CA 1
ATOM 1511 C C . ASN A 1 191 ? 15.819 8.875 1.589 1.00 98.19 191 ASN A C 1
ATOM 1513 O O . ASN A 1 191 ? 15.461 10.052 1.490 1.00 98.19 191 ASN A O 1
ATOM 1517 N N . PRO A 1 192 ? 16.915 8.418 0.944 1.00 98.19 192 PRO A N 1
ATOM 1518 C CA . PRO A 1 192 ? 17.743 9.280 0.098 1.00 98.19 192 PRO A CA 1
ATOM 1519 C C . PRO A 1 192 ? 16.988 9.919 -1.076 1.00 98.19 192 PRO A C 1
ATOM 1521 O O . PRO A 1 192 ? 17.422 10.943 -1.595 1.00 98.19 192 PRO A O 1
ATOM 1524 N N . TYR A 1 193 ? 15.851 9.350 -1.486 1.00 98.25 193 TYR A N 1
ATOM 1525 C CA . TYR A 1 193 ? 15.076 9.809 -2.641 1.00 98.25 193 TYR A CA 1
ATOM 1526 C C . TYR A 1 193 ? 13.847 10.644 -2.253 1.00 98.25 193 TYR A C 1
ATOM 1528 O O . TYR A 1 193 ? 13.072 11.030 -3.127 1.00 98.25 193 TYR A O 1
ATOM 1536 N N . LEU A 1 194 ? 13.673 10.983 -0.968 1.00 97.94 194 LEU A N 1
ATOM 1537 C CA . LEU A 1 194 ? 12.547 11.804 -0.497 1.00 97.94 194 LEU A CA 1
ATOM 1538 C C . LEU A 1 194 ? 12.546 13.231 -1.068 1.00 97.94 194 LEU A C 1
ATOM 1540 O O . LEU A 1 194 ? 11.489 13.845 -1.159 1.00 97.94 194 LEU A O 1
ATOM 1544 N N . GLY A 1 195 ? 13.702 13.744 -1.505 1.00 97.94 195 GLY A N 1
ATOM 1545 C CA . GLY A 1 195 ? 13.786 15.011 -2.245 1.00 97.94 195 GLY A CA 1
ATOM 1546 C C . GLY A 1 195 ? 13.273 14.932 -3.691 1.00 97.94 195 GLY A C 1
ATOM 1547 O O . GLY A 1 195 ? 13.071 15.964 -4.325 1.00 97.94 195 GLY A O 1
ATOM 1548 N N . LEU A 1 196 ? 13.064 13.720 -4.220 1.00 98.19 196 LEU A N 1
ATOM 1549 C CA . LEU A 1 196 ? 12.590 13.462 -5.585 1.00 98.19 196 LEU A CA 1
ATOM 1550 C C . LEU A 1 196 ? 11.146 12.947 -5.599 1.00 98.19 196 LEU A C 1
ATOM 1552 O O . LEU A 1 196 ? 10.374 13.304 -6.486 1.00 98.19 196 LEU A O 1
ATOM 1556 N N . SER A 1 197 ? 10.770 12.132 -4.613 1.00 98.19 197 SER A N 1
ATOM 1557 C CA . SER A 1 197 ? 9.398 11.677 -4.406 1.00 98.19 197 SER A CA 1
ATOM 1558 C C . SER A 1 197 ? 9.100 11.518 -2.922 1.00 98.19 197 SER A C 1
ATOM 1560 O O . SER A 1 197 ? 9.781 10.774 -2.218 1.00 98.19 197 SER A O 1
ATOM 1562 N N . ASN A 1 198 ? 8.009 12.130 -2.463 1.00 97.88 198 ASN A N 1
ATOM 1563 C CA . ASN A 1 198 ? 7.552 11.988 -1.079 1.00 97.88 198 ASN A CA 1
ATOM 1564 C C . ASN A 1 198 ? 7.253 10.525 -0.700 1.00 97.88 198 ASN A C 1
ATOM 1566 O O . ASN A 1 198 ? 7.357 10.163 0.466 1.00 97.88 198 ASN A O 1
ATOM 1570 N N . TYR A 1 199 ? 6.925 9.680 -1.680 1.00 98.56 199 TYR A N 1
ATOM 1571 C CA . TYR A 1 199 ? 6.516 8.288 -1.480 1.00 98.56 199 TYR A CA 1
ATOM 1572 C C . TYR A 1 199 ? 7.657 7.290 -1.712 1.00 98.56 199 TYR A C 1
ATOM 1574 O O . TYR A 1 199 ? 7.412 6.101 -1.905 1.00 98.56 199 TYR A O 1
ATOM 1582 N N . ALA A 1 200 ? 8.913 7.747 -1.704 1.00 98.62 200 ALA A N 1
ATOM 1583 C CA . ALA A 1 200 ? 10.076 6.900 -1.971 1.00 98.62 200 ALA A CA 1
ATOM 1584 C C . ALA A 1 200 ? 10.237 5.713 -1.000 1.00 98.62 200 ALA A C 1
ATOM 1586 O O . ALA A 1 200 ? 10.910 4.738 -1.329 1.00 98.62 200 ALA A O 1
ATOM 1587 N N . THR A 1 201 ? 9.625 5.778 0.187 1.00 98.69 201 THR A N 1
ATOM 1588 C CA . THR A 1 201 ? 9.630 4.696 1.185 1.00 98.69 201 THR A CA 1
ATOM 1589 C C . THR A 1 201 ? 8.480 3.698 1.020 1.00 98.69 201 THR A C 1
ATOM 1591 O O . THR A 1 201 ? 8.426 2.720 1.761 1.00 98.69 201 THR A O 1
ATOM 1594 N N . VAL A 1 202 ? 7.562 3.930 0.075 1.00 98.62 202 VAL A N 1
ATOM 1595 C CA . VAL A 1 202 ? 6.465 3.018 -0.280 1.00 98.62 202 VAL A CA 1
ATOM 1596 C C . VAL A 1 202 ? 6.957 2.073 -1.358 1.00 98.62 202 VAL A C 1
ATOM 1598 O O . VAL A 1 202 ? 7.152 2.510 -2.486 1.00 98.62 202 VAL A O 1
ATOM 1601 N N . TRP A 1 203 ? 7.187 0.806 -1.023 1.00 98.62 203 TRP A N 1
ATOM 1602 C CA . TRP A 1 203 ? 7.624 -0.222 -1.973 1.00 98.62 203 TRP A CA 1
ATOM 1603 C C . TRP A 1 203 ? 6.536 -1.283 -2.128 1.00 98.62 203 TRP A C 1
ATOM 1605 O O . TRP A 1 203 ? 5.736 -1.496 -1.218 1.00 98.62 203 TRP A O 1
ATOM 1615 N N . TYR A 1 204 ? 6.509 -1.951 -3.279 1.00 98.75 204 TYR A N 1
ATOM 1616 C CA . TYR A 1 204 ? 5.525 -2.993 -3.569 1.00 98.75 204 TYR A CA 1
ATOM 1617 C C . TYR A 1 204 ? 6.234 -4.323 -3.794 1.00 98.75 204 TYR A C 1
ATOM 1619 O O . TYR A 1 204 ? 7.074 -4.432 -4.684 1.00 98.75 204 TYR A O 1
ATOM 1627 N N . ARG A 1 205 ? 5.907 -5.350 -3.011 1.00 98.62 205 ARG A N 1
ATOM 1628 C CA . ARG A 1 205 ? 6.481 -6.687 -3.207 1.00 98.62 205 ARG A CA 1
ATOM 1629 C C . ARG A 1 205 ? 5.996 -7.294 -4.525 1.00 98.62 205 ARG A C 1
ATOM 1631 O O . ARG A 1 205 ? 4.846 -7.094 -4.919 1.00 98.62 205 ARG A O 1
ATOM 1638 N N . ILE A 1 206 ? 6.866 -8.050 -5.191 1.00 98.69 206 ILE A N 1
ATOM 1639 C CA . ILE A 1 206 ? 6.594 -8.730 -6.461 1.00 98.69 206 ILE A CA 1
ATOM 1640 C C . ILE A 1 206 ? 6.564 -10.246 -6.239 1.00 98.69 206 ILE A C 1
ATOM 1642 O O . ILE A 1 206 ? 7.530 -10.826 -5.740 1.00 98.69 206 ILE A O 1
ATOM 1646 N N . GLY A 1 207 ? 5.490 -10.907 -6.676 1.00 97.75 207 GLY A N 1
ATOM 1647 C CA . GLY A 1 207 ? 5.385 -12.370 -6.691 1.00 97.75 207 GLY A CA 1
ATOM 1648 C C . GLY A 1 207 ? 4.683 -12.942 -5.460 1.00 97.75 207 GLY A C 1
ATOM 1649 O O . GLY A 1 207 ? 3.535 -12.598 -5.199 1.00 97.75 207 GLY A O 1
ATOM 1650 N N . ALA A 1 208 ? 5.330 -13.862 -4.742 1.00 97.19 208 ALA A N 1
ATOM 1651 C CA . ALA A 1 208 ? 4.768 -14.512 -3.551 1.00 97.19 208 ALA A CA 1
ATOM 1652 C C . ALA A 1 208 ? 4.904 -13.648 -2.276 1.00 97.19 208 ALA A C 1
ATOM 1654 O O . ALA A 1 208 ? 5.765 -12.773 -2.214 1.00 97.19 208 ALA A O 1
ATOM 1655 N N . GLU A 1 209 ? 4.112 -13.946 -1.235 1.00 93.19 209 GLU A N 1
ATOM 1656 C CA . GLU A 1 209 ? 4.051 -13.195 0.042 1.00 93.19 209 GLU A CA 1
ATOM 1657 C C . GLU A 1 209 ? 5.416 -13.081 0.749 1.00 93.19 209 GLU A C 1
ATOM 1659 O O . GLU A 1 209 ? 5.716 -12.073 1.376 1.00 93.19 209 GLU A O 1
ATOM 1664 N N . GLY A 1 210 ? 6.289 -14.079 0.582 1.00 94.06 210 GLY A N 1
ATOM 1665 C CA . GLY A 1 210 ? 7.651 -14.094 1.135 1.00 94.06 210 GLY A CA 1
ATOM 1666 C C . GLY A 1 210 ? 8.755 -13.630 0.177 1.00 94.06 210 GLY A C 1
ATOM 1667 O O . GLY A 1 210 ? 9.930 -13.754 0.506 1.00 94.06 210 GLY A O 1
ATOM 1668 N N . SER A 1 211 ? 8.419 -13.136 -1.018 1.00 96.31 211 SER A N 1
ATOM 1669 C CA . SER A 1 211 ? 9.408 -12.745 -2.034 1.00 96.31 211 SER A CA 1
ATOM 1670 C C . SER A 1 211 ? 10.301 -11.597 -1.560 1.00 96.31 211 SER A C 1
ATOM 1672 O O . SER A 1 211 ? 9.808 -10.625 -0.996 1.00 96.31 211 SER A O 1
ATOM 1674 N N . SER A 1 212 ? 11.603 -11.665 -1.842 1.00 96.25 212 SER A N 1
ATOM 1675 C CA . SER A 1 212 ? 12.551 -10.565 -1.608 1.00 96.25 212 SER A CA 1
ATOM 1676 C C . SER A 1 212 ? 12.613 -9.559 -2.764 1.00 96.25 212 SER A C 1
ATOM 1678 O O . SER A 1 212 ? 13.402 -8.617 -2.715 1.00 96.25 212 SER A O 1
ATOM 1680 N N . ARG A 1 213 ? 11.806 -9.750 -3.817 1.00 98.00 213 ARG A N 1
ATOM 1681 C CA . ARG A 1 213 ? 11.743 -8.847 -4.972 1.00 98.00 213 ARG A CA 1
ATOM 1682 C C . ARG A 1 213 ? 10.722 -7.745 -4.731 1.00 98.00 213 ARG A C 1
ATOM 1684 O O . ARG A 1 213 ? 9.572 -8.032 -4.403 1.00 98.00 213 ARG A O 1
ATOM 1691 N N . TYR A 1 214 ? 11.127 -6.503 -4.968 1.00 98.62 214 TYR A N 1
ATOM 1692 C CA . TYR A 1 214 ? 10.268 -5.330 -4.841 1.00 98.62 214 TYR A CA 1
ATOM 1693 C C . TYR A 1 214 ? 10.273 -4.495 -6.114 1.00 98.62 214 TYR A C 1
ATOM 1695 O O . TYR A 1 214 ? 11.223 -4.513 -6.894 1.00 98.62 214 TYR A O 1
ATOM 1703 N N . PHE A 1 215 ? 9.197 -3.745 -6.292 1.00 98.81 215 PHE A N 1
ATOM 1704 C CA . PHE A 1 215 ? 9.099 -2.614 -7.188 1.00 98.81 215 PHE A CA 1
ATOM 1705 C C . PHE A 1 215 ? 9.276 -1.343 -6.359 1.00 98.81 215 PHE A C 1
ATOM 1707 O O . PHE A 1 215 ? 8.476 -1.077 -5.453 1.00 98.81 215 PHE A O 1
ATOM 1714 N N . HIS A 1 216 ? 10.338 -0.592 -6.637 1.00 98.75 216 HIS A N 1
ATOM 1715 C CA . HIS A 1 216 ? 10.694 0.601 -5.875 1.00 98.75 216 HIS A CA 1
ATOM 1716 C C . HIS A 1 216 ? 11.460 1.626 -6.718 1.00 98.75 216 HIS A C 1
ATOM 1718 O O . HIS A 1 216 ? 11.856 1.367 -7.853 1.00 98.75 216 HIS A O 1
ATOM 1724 N N . VAL A 1 217 ? 11.692 2.803 -6.142 1.00 98.56 217 VAL A N 1
ATOM 1725 C CA . VAL A 1 217 ? 12.605 3.817 -6.682 1.00 98.56 217 VAL A CA 1
ATOM 1726 C C . VAL A 1 217 ? 14.004 3.638 -6.095 1.00 98.56 217 VAL A C 1
ATOM 1728 O O . VAL A 1 217 ? 14.144 3.261 -4.927 1.00 98.56 217 VAL A O 1
ATOM 1731 N N . GLY A 1 218 ? 15.051 3.906 -6.874 1.00 97.50 218 GLY A N 1
ATOM 1732 C CA . GLY A 1 218 ? 16.408 3.938 -6.338 1.00 97.50 218 GLY A CA 1
ATOM 1733 C C . GLY A 1 218 ? 17.517 3.989 -7.380 1.00 97.50 218 GLY A C 1
ATOM 1734 O O . GLY A 1 218 ? 17.258 4.006 -8.574 1.00 97.50 218 GLY A O 1
ATOM 1735 N N . ASN A 1 219 ? 18.761 4.036 -6.901 1.00 95.81 219 ASN A N 1
ATOM 1736 C CA . ASN A 1 219 ? 19.971 4.011 -7.729 1.00 95.81 219 ASN A CA 1
ATOM 1737 C C . ASN A 1 219 ? 20.600 2.621 -7.873 1.00 95.81 219 ASN A C 1
ATOM 1739 O O . ASN A 1 219 ? 21.487 2.486 -8.708 1.00 95.81 219 ASN A O 1
ATOM 1743 N N . VAL A 1 220 ? 20.224 1.667 -7.015 1.00 91.94 220 VAL A N 1
ATOM 1744 C CA . VAL A 1 220 ? 20.832 0.333 -6.935 1.00 91.94 220 VAL A CA 1
ATOM 1745 C C . VAL A 1 220 ? 19.740 -0.721 -6.787 1.00 91.94 220 VAL A C 1
ATOM 1747 O O . VAL A 1 220 ? 18.819 -0.566 -5.977 1.00 91.94 220 VAL A O 1
ATOM 1750 N N . SER A 1 221 ? 19.891 -1.814 -7.530 1.00 90.19 221 SER A N 1
ATOM 1751 C CA . SER A 1 221 ? 19.045 -2.998 -7.483 1.00 90.19 221 SER A CA 1
ATOM 1752 C C . SER A 1 221 ? 19.863 -4.202 -7.030 1.00 90.19 221 SER A C 1
ATOM 1754 O O . SER A 1 221 ? 20.987 -4.396 -7.476 1.00 90.19 221 SER A O 1
ATOM 1756 N N . ALA A 1 222 ? 19.275 -5.038 -6.175 1.00 92.50 222 ALA A N 1
ATOM 1757 C CA . ALA A 1 222 ? 19.765 -6.387 -5.878 1.00 92.50 222 ALA A CA 1
ATOM 1758 C C . ALA A 1 222 ? 18.858 -7.443 -6.543 1.00 92.50 222 ALA A C 1
ATOM 1760 O O . ALA A 1 222 ? 18.534 -8.474 -5.951 1.00 92.50 222 ALA A O 1
ATOM 1761 N N . GLY A 1 223 ? 18.379 -7.132 -7.754 1.00 94.38 223 GLY A N 1
ATOM 1762 C CA . GLY A 1 223 ? 17.428 -7.920 -8.547 1.00 94.38 223 GLY A CA 1
ATOM 1763 C C . GLY A 1 223 ? 15.951 -7.541 -8.357 1.00 94.38 223 GLY A C 1
ATOM 1764 O O . GLY A 1 223 ? 15.051 -8.272 -8.762 1.00 94.38 223 GLY A O 1
ATOM 1765 N N . CYS A 1 224 ? 15.691 -6.392 -7.733 1.00 97.94 224 CYS A N 1
ATOM 1766 C CA . CYS A 1 224 ? 14.391 -5.720 -7.709 1.00 97.94 224 CYS A CA 1
ATOM 1767 C C . CYS A 1 224 ? 14.101 -5.019 -9.047 1.00 97.94 224 CYS A C 1
ATOM 1769 O O . CYS A 1 224 ? 15.001 -4.848 -9.872 1.00 97.94 224 CYS A O 1
ATOM 1771 N N . VAL A 1 225 ? 12.857 -4.587 -9.255 1.00 98.62 225 VAL A N 1
ATOM 1772 C CA . VAL A 1 225 ? 12.497 -3.669 -10.345 1.00 98.62 225 VAL A CA 1
ATOM 1773 C C . VAL A 1 225 ? 12.654 -2.243 -9.815 1.00 98.62 225 VAL A C 1
ATOM 1775 O O . VAL A 1 225 ? 11.850 -1.794 -8.995 1.00 98.62 225 VAL A O 1
ATOM 1778 N N . THR A 1 226 ? 13.699 -1.548 -10.261 1.00 98.69 226 THR A N 1
ATOM 1779 C CA . THR A 1 226 ? 14.138 -0.267 -9.695 1.00 98.69 226 THR A CA 1
ATOM 1780 C C . THR A 1 226 ? 13.972 0.870 -10.700 1.00 98.69 226 THR A C 1
ATOM 1782 O O . THR A 1 226 ? 14.639 0.909 -11.736 1.00 98.69 226 THR A O 1
ATOM 1785 N N . VAL A 1 227 ? 13.099 1.829 -10.386 1.00 98.75 227 VAL A N 1
ATOM 1786 C CA . VAL A 1 227 ? 12.916 3.056 -11.176 1.00 98.75 227 VAL A CA 1
ATOM 1787 C C . VAL A 1 227 ? 14.093 3.998 -10.938 1.00 98.75 227 VAL A C 1
ATOM 1789 O O . VAL A 1 227 ? 14.350 4.392 -9.796 1.00 98.75 227 VAL A O 1
ATOM 1792 N N . GLY A 1 228 ? 14.773 4.391 -12.018 1.00 97.69 228 GLY A N 1
ATOM 1793 C CA . GLY A 1 228 ? 15.929 5.290 -11.959 1.00 97.69 228 GLY A CA 1
ATOM 1794 C C . GLY A 1 228 ? 17.263 4.630 -11.585 1.00 97.69 228 GLY A C 1
ATOM 1795 O O . GLY A 1 228 ? 18.154 5.341 -11.121 1.00 97.69 228 GLY A O 1
ATOM 1796 N N . GLU A 1 229 ? 17.403 3.315 -11.800 1.00 96.44 229 GLU A N 1
ATOM 1797 C CA . GLU A 1 229 ? 18.638 2.546 -11.578 1.00 96.44 229 GLU A CA 1
ATOM 1798 C C . GLU A 1 229 ? 19.844 3.186 -12.287 1.00 96.44 229 GLU A C 1
ATOM 1800 O O . GLU A 1 229 ? 19.918 3.225 -13.518 1.00 96.44 229 GLU A O 1
ATOM 1805 N N . ALA A 1 230 ? 20.813 3.677 -11.511 1.00 95.88 230 ALA A N 1
ATOM 1806 C CA . ALA A 1 230 ? 21.881 4.526 -12.035 1.00 95.88 230 ALA A CA 1
ATOM 1807 C C . ALA A 1 230 ? 22.864 3.748 -12.921 1.00 95.88 230 ALA A C 1
ATOM 1809 O O . ALA A 1 230 ? 23.342 4.273 -13.927 1.00 95.88 230 ALA A O 1
ATOM 1810 N N . SER A 1 231 ? 23.128 2.480 -12.583 1.00 94.50 231 SER A N 1
ATOM 1811 C CA . SER A 1 231 ? 24.076 1.613 -13.300 1.00 94.50 231 SER A CA 1
ATOM 1812 C C . SER A 1 231 ? 23.687 1.332 -14.757 1.00 94.50 231 SER A C 1
ATOM 1814 O O . SER A 1 231 ? 24.534 0.948 -15.560 1.00 94.50 231 SER A O 1
ATOM 1816 N N . THR A 1 232 ? 22.422 1.564 -15.115 1.00 95.31 232 THR A N 1
ATOM 1817 C CA . THR A 1 232 ? 21.874 1.324 -16.457 1.00 95.31 232 THR A CA 1
ATOM 1818 C C . THR A 1 232 ? 21.451 2.609 -17.172 1.00 95.31 232 THR A C 1
ATOM 1820 O O . THR A 1 232 ? 20.873 2.534 -18.251 1.00 95.31 232 THR A O 1
ATOM 1823 N N . GLY A 1 233 ? 21.757 3.785 -16.607 1.00 96.38 233 GLY A N 1
ATOM 1824 C CA . GLY A 1 233 ? 21.457 5.088 -17.213 1.00 96.38 233 GLY A CA 1
ATOM 1825 C C . GLY A 1 233 ? 20.255 5.830 -16.621 1.00 96.38 233 GLY A C 1
ATOM 1826 O O . GLY A 1 233 ? 19.873 6.869 -17.157 1.00 96.38 233 GLY A O 1
ATOM 1827 N N . GLY A 1 234 ? 19.681 5.344 -15.518 1.00 97.44 234 GLY A N 1
ATOM 1828 C CA . GLY A 1 234 ? 18.580 6.011 -14.829 1.00 97.44 234 GLY A CA 1
ATOM 1829 C C . GLY A 1 234 ? 18.986 7.346 -14.210 1.00 97.44 234 GLY A C 1
ATOM 1830 O O . GLY A 1 234 ? 20.085 7.510 -13.679 1.00 97.44 234 GLY A O 1
ATOM 1831 N N . GLN A 1 235 ? 18.074 8.314 -14.254 1.00 97.88 235 GLN A N 1
ATOM 1832 C CA . GLN A 1 235 ? 18.308 9.682 -13.799 1.00 97.88 235 GLN A CA 1
ATOM 1833 C C . GLN A 1 235 ? 17.281 10.100 -12.744 1.00 97.88 235 GLN A C 1
ATOM 1835 O O . GLN A 1 235 ? 16.337 9.382 -12.414 1.00 97.88 235 GLN A O 1
ATOM 1840 N N . ASP A 1 236 ? 17.452 11.287 -12.169 1.00 98.31 236 ASP A N 1
ATOM 1841 C CA . ASP A 1 236 ? 16.510 11.815 -11.176 1.00 98.31 236 ASP A CA 1
ATOM 1842 C C . ASP A 1 236 ? 15.146 12.168 -11.777 1.00 98.31 236 ASP A C 1
ATOM 1844 O O . ASP A 1 236 ? 14.143 12.161 -11.063 1.00 98.31 236 ASP A O 1
ATOM 1848 N N . VAL A 1 237 ? 15.085 12.441 -13.086 1.00 97.88 237 VAL A N 1
ATOM 1849 C CA . VAL A 1 237 ? 13.812 12.646 -13.792 1.00 97.88 237 VAL A CA 1
ATOM 1850 C C . VAL A 1 237 ? 12.942 11.387 -13.754 1.00 97.88 237 VAL A C 1
ATOM 1852 O O . VAL A 1 237 ? 11.741 11.508 -13.528 1.00 97.88 237 VAL A O 1
ATOM 1855 N N . ASP A 1 238 ? 13.542 10.196 -13.850 1.00 98.19 238 ASP A N 1
ATOM 1856 C CA . ASP A 1 238 ? 12.829 8.920 -13.731 1.00 98.19 238 ASP A CA 1
ATOM 1857 C C . ASP A 1 238 ? 12.342 8.701 -12.297 1.00 98.19 238 ASP A C 1
ATOM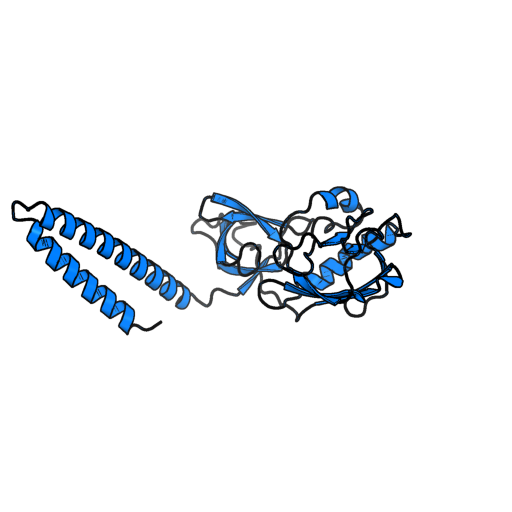 1859 O O . ASP A 1 238 ? 11.186 8.362 -12.064 1.00 98.19 238 ASP A O 1
ATOM 1863 N N . LYS A 1 239 ? 13.193 8.976 -11.301 1.00 98.44 239 LYS A N 1
ATOM 1864 C CA . LYS A 1 239 ? 12.840 8.813 -9.880 1.00 98.44 239 LYS A CA 1
ATOM 1865 C C . LYS A 1 239 ? 11.678 9.709 -9.453 1.00 98.44 239 LYS A C 1
ATOM 1867 O O . LYS A 1 239 ? 10.858 9.300 -8.634 1.00 98.44 239 LYS A O 1
ATOM 1872 N N . LYS A 1 240 ? 11.565 10.913 -10.023 1.00 98.38 240 LYS A N 1
ATOM 1873 C CA . LYS A 1 240 ? 10.423 11.815 -9.782 1.00 98.38 240 LYS A CA 1
ATOM 1874 C C . LYS A 1 240 ? 9.090 11.204 -10.228 1.00 98.38 240 LYS A C 1
ATOM 1876 O O . LYS A 1 240 ? 8.072 11.453 -9.580 1.0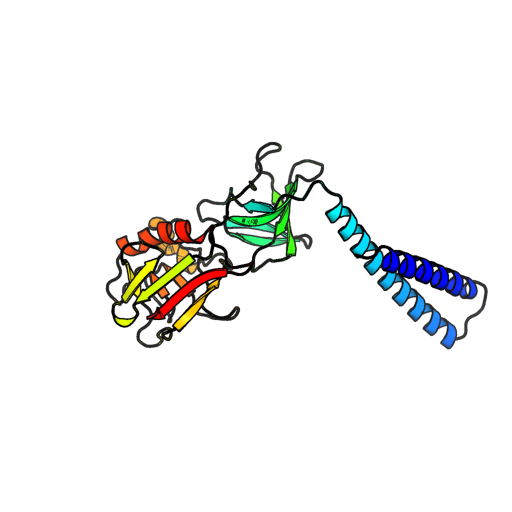0 98.38 240 LYS A O 1
ATOM 1881 N N . GLN A 1 241 ? 9.098 10.347 -11.256 1.00 98.38 241 GLN A N 1
ATOM 1882 C CA . GLN A 1 241 ? 7.908 9.623 -11.730 1.00 98.38 241 GLN A CA 1
ATOM 1883 C C . GLN A 1 241 ? 7.385 8.601 -10.709 1.00 98.38 241 GLN A C 1
ATOM 1885 O O . GLN A 1 241 ? 6.254 8.132 -10.833 1.00 98.38 241 GLN A O 1
ATOM 1890 N N . TRP A 1 242 ? 8.149 8.284 -9.655 1.00 98.62 242 TRP A N 1
ATOM 1891 C CA . TRP A 1 242 ? 7.680 7.417 -8.571 1.00 98.62 242 TRP A CA 1
ATOM 1892 C C . TRP A 1 242 ? 6.407 7.944 -7.898 1.00 98.62 242 TRP A C 1
ATOM 1894 O O . TRP A 1 242 ? 5.525 7.172 -7.525 1.00 98.62 242 TRP A O 1
ATOM 1904 N N . THR A 1 243 ? 6.265 9.268 -7.804 1.00 98.50 243 THR A N 1
ATOM 1905 C CA . THR A 1 243 ? 5.047 9.900 -7.283 1.00 98.50 243 THR A CA 1
ATOM 1906 C C . THR A 1 243 ? 3.821 9.549 -8.127 1.00 98.50 243 THR A C 1
ATOM 1908 O O . THR A 1 243 ? 2.750 9.282 -7.578 1.00 98.50 243 THR A O 1
ATOM 1911 N N . ASP A 1 244 ? 3.976 9.503 -9.448 1.00 98.62 244 ASP A N 1
ATOM 1912 C CA . ASP A 1 244 ? 2.886 9.208 -10.376 1.00 98.62 244 ASP A CA 1
ATOM 1913 C C . ASP A 1 244 ? 2.524 7.720 -10.354 1.00 98.62 244 ASP A C 1
ATOM 1915 O O . ASP A 1 244 ? 1.342 7.376 -10.307 1.00 98.62 244 ASP A O 1
ATOM 1919 N N . ILE A 1 245 ? 3.527 6.842 -10.248 1.00 98.75 245 ILE A N 1
ATOM 1920 C CA . ILE A 1 245 ? 3.335 5.402 -10.015 1.00 98.75 245 ILE A CA 1
ATOM 1921 C C . ILE A 1 245 ? 2.551 5.162 -8.723 1.00 98.75 245 ILE A C 1
ATOM 1923 O O . ILE A 1 245 ? 1.544 4.451 -8.725 1.00 98.75 245 ILE A O 1
ATOM 1927 N N . TYR A 1 246 ? 2.975 5.779 -7.618 1.00 98.69 246 TYR A N 1
ATOM 1928 C CA . TYR A 1 246 ? 2.273 5.675 -6.343 1.00 98.69 246 TYR A CA 1
ATOM 1929 C C . TYR A 1 246 ? 0.823 6.167 -6.464 1.00 98.69 246 TYR A C 1
ATOM 1931 O O . TYR A 1 246 ? -0.112 5.494 -6.025 1.00 98.69 246 TYR A O 1
ATOM 1939 N N . ASN A 1 247 ? 0.612 7.324 -7.099 1.00 98.44 247 ASN A N 1
ATOM 1940 C CA . ASN A 1 247 ? -0.722 7.879 -7.317 1.00 98.44 247 ASN A CA 1
ATOM 1941 C C . ASN A 1 247 ? -1.611 6.962 -8.160 1.00 98.44 247 ASN A C 1
ATOM 1943 O O . ASN A 1 247 ? -2.808 6.871 -7.882 1.00 98.44 247 ASN A O 1
ATOM 1947 N N . TYR A 1 248 ? -1.030 6.272 -9.139 1.00 98.69 248 TYR A N 1
ATOM 1948 C CA . TYR A 1 248 ? -1.714 5.278 -9.950 1.00 98.69 248 TYR A CA 1
ATOM 1949 C C . TYR A 1 248 ? -2.101 4.029 -9.146 1.00 98.69 248 TYR A C 1
ATOM 1951 O O . TYR A 1 248 ? -3.209 3.530 -9.330 1.00 98.69 248 TYR A O 1
ATOM 1959 N N . LEU A 1 249 ? -1.230 3.531 -8.258 1.00 98.69 249 LEU A N 1
ATOM 1960 C CA . LEU A 1 249 ? -1.418 2.258 -7.546 1.00 98.69 249 LEU A CA 1
ATOM 1961 C C . LEU A 1 249 ? -2.198 2.368 -6.227 1.00 98.69 249 LEU A C 1
ATOM 1963 O O . LEU A 1 249 ? -2.886 1.419 -5.856 1.00 98.69 249 LEU A O 1
ATOM 1967 N N . LYS A 1 250 ? -2.131 3.496 -5.509 1.00 97.81 250 LYS A N 1
ATOM 1968 C CA . LYS A 1 250 ? -2.634 3.609 -4.121 1.00 97.81 250 LYS A CA 1
ATOM 1969 C C . LYS A 1 250 ? -4.119 3.252 -3.940 1.00 97.81 250 LYS A C 1
ATOM 1971 O O . LYS A 1 250 ? -4.491 2.706 -2.904 1.00 97.81 250 LYS A O 1
ATOM 1976 N N . THR A 1 251 ? -4.962 3.488 -4.949 1.00 97.62 251 THR A N 1
ATOM 1977 C CA . THR A 1 251 ? -6.398 3.136 -4.934 1.00 97.62 251 THR A CA 1
ATOM 1978 C C . THR A 1 251 ? -6.748 1.910 -5.782 1.00 97.62 251 THR A C 1
ATOM 1980 O O . THR A 1 251 ? -7.925 1.573 -5.904 1.00 97.62 251 THR A O 1
ATOM 1983 N N . ARG A 1 252 ? -5.763 1.221 -6.367 1.00 98.31 252 ARG A N 1
ATOM 1984 C CA . ARG A 1 252 ? -5.975 -0.012 -7.137 1.00 98.31 252 ARG A CA 1
ATOM 1985 C C . ARG A 1 252 ? -6.080 -1.199 -6.198 1.00 98.31 252 ARG A C 1
ATOM 1987 O O . ARG A 1 252 ? -5.342 -1.265 -5.212 1.00 98.31 252 ARG A O 1
ATOM 1994 N N . ARG A 1 253 ? -6.989 -2.131 -6.480 1.00 97.69 253 ARG A N 1
ATOM 1995 C CA . ARG A 1 253 ? -7.162 -3.343 -5.672 1.00 97.69 253 ARG A CA 1
ATOM 1996 C C . ARG A 1 253 ? -7.431 -4.574 -6.528 1.00 97.69 253 ARG A C 1
ATOM 1998 O O . ARG A 1 253 ? -8.224 -4.537 -7.464 1.00 97.69 253 ARG A O 1
ATOM 2005 N N . SER A 1 254 ? -6.797 -5.673 -6.133 1.00 96.38 254 SER A N 1
ATOM 2006 C CA . SER A 1 254 ? -7.124 -7.049 -6.506 1.00 96.38 254 SER A CA 1
ATOM 2007 C C . SER A 1 254 ? -7.248 -7.864 -5.216 1.00 96.38 254 SER A C 1
ATOM 2009 O O . SER A 1 254 ? -6.266 -8.401 -4.697 1.00 96.38 254 SER A O 1
ATOM 2011 N N . GLY A 1 255 ? -8.449 -7.869 -4.634 1.00 95.44 255 GLY A N 1
ATOM 2012 C CA . GLY A 1 255 ? -8.684 -8.408 -3.290 1.00 95.44 255 GLY A CA 1
ATOM 2013 C C . GLY A 1 255 ? -8.067 -7.549 -2.176 1.00 95.44 255 GLY A C 1
ATOM 2014 O O . GLY A 1 255 ? -7.926 -6.336 -2.335 1.00 95.44 255 GLY A O 1
ATOM 2015 N N . SER A 1 256 ? -7.726 -8.180 -1.044 1.00 97.12 256 SER A N 1
ATOM 2016 C CA . SER A 1 256 ? -7.143 -7.536 0.149 1.00 97.12 256 SER A CA 1
ATOM 2017 C C . SER A 1 256 ? -5.625 -7.529 0.224 1.00 97.12 256 SER A C 1
ATOM 2019 O O . SER A 1 256 ? -5.068 -6.897 1.116 1.00 97.12 256 SER A O 1
ATOM 2021 N N . LYS A 1 257 ? -4.945 -8.188 -0.716 1.00 98.38 257 LYS A N 1
ATOM 2022 C CA . LYS A 1 257 ? -3.487 -8.365 -0.666 1.00 98.38 257 LYS A CA 1
ATOM 2023 C C . LYS A 1 257 ? -2.720 -7.576 -1.718 1.00 98.38 257 LYS A C 1
ATOM 2025 O O . LYS A 1 257 ? -1.549 -7.264 -1.522 1.00 98.38 257 LYS A O 1
ATOM 2030 N N . HIS A 1 258 ? -3.358 -7.251 -2.838 1.00 98.56 258 HIS A N 1
ATOM 2031 C CA . HIS A 1 258 ? -2.647 -6.797 -4.027 1.00 98.56 258 HIS A CA 1
ATOM 2032 C C . HIS A 1 258 ? -3.222 -5.497 -4.580 1.00 98.56 258 HIS A C 1
ATOM 2034 O O . HIS A 1 258 ? -4.437 -5.284 -4.595 1.00 98.56 258 HIS A O 1
ATOM 2040 N N . VAL A 1 259 ? -2.338 -4.656 -5.114 1.00 98.50 259 VAL A N 1
ATOM 2041 C CA . VAL A 1 259 ? -2.720 -3.489 -5.920 1.00 98.50 259 VAL A CA 1
ATOM 2042 C C . VAL A 1 259 ? -2.945 -3.862 -7.383 1.00 98.50 259 VAL A C 1
ATOM 2044 O O . VAL A 1 259 ? -3.646 -3.147 -8.095 1.00 98.50 259 VAL A O 1
ATOM 2047 N N . GLY A 1 260 ? -2.391 -4.981 -7.852 1.00 98.50 260 GLY A N 1
ATOM 2048 C CA . GLY A 1 260 ? -2.498 -5.390 -9.248 1.00 98.50 260 GLY A CA 1
ATOM 2049 C C . GLY A 1 260 ? -1.432 -6.395 -9.657 1.00 98.50 260 GLY A C 1
ATOM 2050 O O . GLY A 1 260 ? -1.052 -7.250 -8.858 1.00 98.50 260 GLY A O 1
ATOM 2051 N N . THR A 1 261 ? -0.953 -6.282 -10.895 1.00 98.75 261 THR A N 1
ATOM 2052 C CA . THR A 1 261 ? 0.095 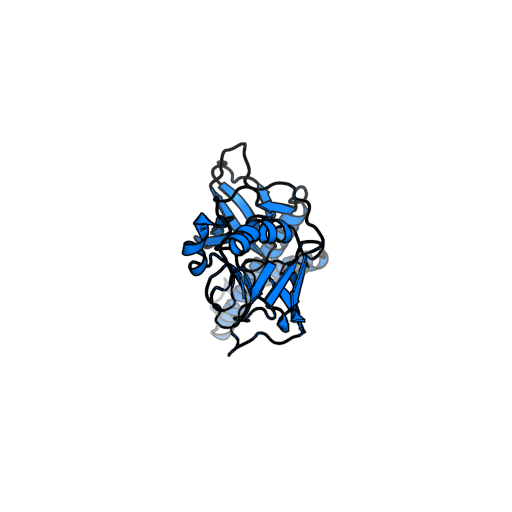-7.143 -11.453 1.00 98.75 261 THR A CA 1
ATOM 2053 C C . THR A 1 261 ? 1.230 -6.341 -12.079 1.00 98.75 261 THR A C 1
ATOM 2055 O O . THR A 1 261 ? 1.055 -5.202 -12.525 1.00 98.75 261 THR A O 1
ATOM 2058 N N . ILE A 1 262 ? 2.405 -6.965 -12.130 1.00 98.81 262 ILE A N 1
ATOM 2059 C CA . ILE A 1 262 ? 3.546 -6.523 -12.924 1.00 98.81 262 ILE A CA 1
ATOM 2060 C C . ILE A 1 262 ? 3.918 -7.617 -13.930 1.00 98.81 262 ILE A C 1
ATOM 2062 O O . ILE A 1 262 ? 4.142 -8.770 -13.562 1.00 98.81 262 ILE A O 1
ATOM 2066 N N . ASN A 1 263 ? 3.954 -7.250 -15.209 1.00 98.75 263 ASN A N 1
ATOM 2067 C CA . ASN A 1 263 ? 4.366 -8.115 -16.309 1.00 98.75 263 ASN A CA 1
ATOM 2068 C C . ASN A 1 263 ? 5.812 -7.791 -16.677 1.00 98.75 263 ASN A C 1
ATOM 2070 O O . ASN A 1 263 ? 6.099 -6.664 -17.076 1.00 98.75 263 ASN A O 1
ATOM 2074 N N . ILE A 1 264 ? 6.696 -8.771 -16.542 1.00 98.69 264 ILE A N 1
ATOM 2075 C CA . ILE A 1 264 ? 8.103 -8.701 -16.928 1.00 98.69 264 ILE A CA 1
ATOM 2076 C C . ILE A 1 264 ? 8.221 -9.347 -18.311 1.00 98.69 264 ILE A C 1
ATOM 2078 O O . ILE A 1 264 ? 8.002 -10.558 -18.436 1.00 98.69 264 ILE A O 1
ATOM 2082 N N . ILE A 1 265 ? 8.502 -8.543 -19.337 1.00 97.88 265 ILE A N 1
ATOM 2083 C CA . ILE A 1 265 ? 8.558 -8.959 -20.750 1.00 97.88 265 ILE A CA 1
ATOM 2084 C C . ILE A 1 265 ? 9.964 -8.862 -21.327 1.00 97.88 265 ILE A C 1
ATOM 2086 O O . ILE A 1 265 ? 10.779 -8.071 -20.807 1.00 97.88 265 ILE A O 1
#

Radius of gyration: 25.66 Å; chains: 1; bounding box: 54×56×72 Å

Sequence (265 aa):
MDDIIKNQLLLFKEKLISYLARYETSTLSNEEITEQANIKATLERIEMMLASMSRTEALQNEPSSAQKGLIETDPKGWLDVMTDDGQRITISKYTRVTYHGYNSDKTRETFTILDWPNENIEASVSAISASKSRFAATVYQGPGVVTFDLDNNRLKYGNSAWIHTATDINNPISKGSYNLWLPDGVHTYGNPYLGLSNYATVWYRIGAEGSSRYFHVGNVSAGCVTVGEASTGGQDVDKKQWTDIYNYLKTRRSGSKHVGTINII

pLDDT: mean 93.7, std 9.9, range [43.91, 98.88]

Organism: NCBI:txid1331704